Protein AF-A0A9X6NIY8-F1 (afdb_monomer)

pLDDT: mean 72.54, std 19.99, range [27.02, 97.25]

InterPro domains:
  IPR011010 DNA breaking-rejoining enzyme, catalytic core [SSF56349] (29-148)
  IPR013762 Integrase-like, catalytic domain superfamily [G3DSA:1.10.443.10] (10-138)
  IPR052925 Phage Integrase-like Recombinase [PTHR34605] (29-142)

Mean predicted aligned error: 14.65 Å

Sequence (186 aa):
MSRRYYHSKLSFVTYSKIKTSRFKGGTFDIPLPRLDEQSFCPTLSVLSLLKASQLMPPKSPLLSTIHNGSRQPYTAQMFSTTLKHLLKTAGYEPQHFSIHSFRRGAATFAAASGISEDVIRAQGTWRSSCYKRYIDRDVEQRQQFANQVKEAVFPHPLLTRFWEFWGFVAVPRPGFTFGINDANKE

Organism: Hypsibius exemplaris (NCBI:txid2072580)

Foldseek 3Di:
DDDDDDDAAWDWDWDQDDPQAPDPRDIDIDTQHADPPQVPRPVNVLVVLVVVCVPDDPPDASAWDQDPNDIDHCDLVNVLVVQLVVCVVVVHDSVVDHPVVVLLVVLQVCVVVVNDP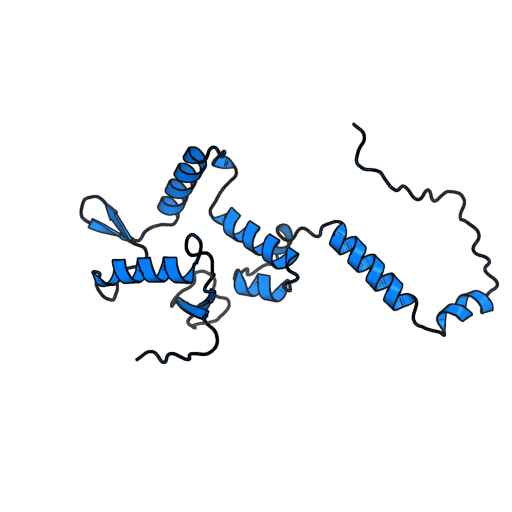VVNCNNSSPPDPPSVVSNDCDPVNVVVVVVVVVVVVPPDPVVVCVCVVPPDDPDPPPPDDPDPPPPDDD

Secondary structure (DSSP, 8-state):
------SSSEEEEEES--TT-SSTT--EEEEEEPPS-GGG-HHHHHHHHHHHHTTS-TTS-SSEEEETTEEEE--HHHHHHHHHHHHHHTT--GGG--HHHHHHHHHHHHHHTT--HHHHHHHTT-SSGGGGGGS---HHHHHHHHHHHHHHHTT-TTTTTTTTTTT---PPPTT-----------

Nearest PDB structures (foldseek):
  4a51-assembly6_F  TM=3.161E-01  e=5.553E+00  Homo sapiens

Solvent-accessible surface area (backbone atoms only — not comparable to full-atom values): 11907 Å² total; per-residue (Å²): 139,84,88,83,84,89,74,79,78,60,46,73,51,75,38,80,75,60,100,59,60,86,62,81,95,50,70,47,74,45,78,29,58,63,52,90,58,67,93,78,13,58,38,55,55,51,50,53,48,50,61,68,39,68,85,48,64,98,84,57,63,81,56,55,43,78,54,96,91,40,81,42,71,60,44,72,68,56,50,49,53,53,50,36,50,53,33,44,76,73,75,42,72,40,89,84,58,55,77,64,47,58,58,38,51,53,44,28,52,40,44,76,70,68,47,53,68,68,57,49,36,57,76,68,50,52,90,64,75,73,64,56,82,40,44,76,83,46,72,66,58,54,49,52,49,52,49,51,51,49,60,66,64,70,71,46,86,68,59,74,48,57,51,66,76,68,71,63,72,90,69,80,67,89,85,73,79,84,72,79,72,73,90,80,79,135

Radius of gyration: 25.91 Å; Cα contacts (8 Å, |Δi|>4): 113; chains: 1; bounding box: 59×54×71 Å

Structure (mmCIF, N/CA/C/O backbone):
data_AF-A0A9X6NIY8-F1
#
_entry.id   AF-A0A9X6NIY8-F1
#
loop_
_atom_site.group_PDB
_atom_site.id
_atom_site.type_symbol
_atom_site.label_atom_id
_atom_site.label_alt_id
_atom_site.label_comp_id
_atom_site.label_asym_id
_atom_site.label_entity_id
_atom_site.label_seq_id
_atom_site.pdbx_PDB_ins_code
_atom_site.Cartn_x
_atom_site.Cartn_y
_atom_site.Cartn_z
_atom_site.occupancy
_atom_site.B_iso_or_equiv
_atom_site.auth_seq_id
_atom_site.auth_comp_id
_atom_site.auth_asym_id
_atom_site.auth_atom_id
_atom_site.pdbx_PDB_model_num
ATOM 1 N N . MET A 1 1 ? 1.945 -24.169 -15.630 1.00 27.02 1 MET A N 1
ATOM 2 C CA . MET A 1 1 ? 0.498 -24.157 -15.943 1.00 27.02 1 MET A CA 1
ATOM 3 C C . MET A 1 1 ? -0.244 -23.530 -14.768 1.00 27.02 1 MET A C 1
ATOM 5 O O . MET A 1 1 ? -0.253 -24.123 -13.701 1.00 27.02 1 MET A O 1
ATOM 9 N N . SER A 1 2 ? -0.771 -22.311 -14.919 1.00 29.58 2 SER A N 1
ATOM 10 C CA . SER A 1 2 ? -1.489 -21.588 -13.854 1.00 29.58 2 SER A CA 1
ATOM 11 C C . SER A 1 2 ? -2.998 -21.728 -14.077 1.00 29.58 2 SER A C 1
ATOM 13 O O . SER A 1 2 ? -3.499 -21.337 -15.133 1.00 29.58 2 SER A O 1
ATOM 15 N N . ARG A 1 3 ? -3.706 -22.348 -13.123 1.00 31.98 3 ARG A N 1
ATOM 16 C CA . ARG A 1 3 ? -5.171 -22.479 -13.141 1.00 31.98 3 ARG A CA 1
ATOM 17 C C . ARG A 1 3 ? -5.796 -21.136 -12.764 1.00 31.98 3 ARG A C 1
ATOM 19 O O . ARG A 1 3 ? -5.528 -20.610 -11.690 1.00 31.98 3 ARG A O 1
ATOM 26 N N . ARG A 1 4 ? -6.640 -20.602 -13.649 1.00 36.28 4 ARG A N 1
ATOM 27 C CA . ARG A 1 4 ? -7.441 -19.394 -13.419 1.00 36.28 4 ARG A CA 1
ATOM 28 C C . ARG A 1 4 ? -8.818 -19.818 -12.919 1.00 36.28 4 ARG A C 1
ATOM 30 O O . ARG A 1 4 ? -9.577 -20.404 -13.682 1.00 36.28 4 ARG A O 1
ATOM 37 N N . TYR A 1 5 ? -9.136 -19.518 -11.666 1.00 33.59 5 TYR A N 1
ATOM 38 C CA . TYR A 1 5 ? -10.505 -19.607 -11.165 1.00 33.59 5 TYR A CA 1
ATOM 39 C C . TYR A 1 5 ? -11.166 -18.238 -11.338 1.00 33.59 5 TYR A C 1
ATOM 41 O O . TYR A 1 5 ? -10.742 -17.252 -10.741 1.00 33.59 5 TYR A O 1
ATOM 49 N N . TYR A 1 6 ? -12.167 -18.176 -12.217 1.00 38.84 6 TYR A N 1
ATOM 50 C CA . TYR A 1 6 ? -13.010 -17.004 -12.433 1.00 38.84 6 TYR A CA 1
ATOM 51 C C . TYR A 1 6 ? -14.238 -17.100 -11.524 1.00 38.84 6 TYR A C 1
ATOM 53 O O . TYR A 1 6 ? -15.203 -17.771 -11.865 1.00 38.84 6 TYR A O 1
ATOM 61 N N . HIS A 1 7 ? -14.216 -16.404 -10.392 1.00 35.00 7 HIS A N 1
ATOM 62 C CA . HIS A 1 7 ? -15.425 -15.950 -9.704 1.00 35.00 7 HIS A CA 1
ATOM 63 C C . HIS A 1 7 ? -15.119 -14.561 -9.108 1.00 35.00 7 HIS A C 1
ATOM 65 O O . HIS A 1 7 ? -14.140 -14.398 -8.389 1.00 35.00 7 HIS A O 1
ATOM 71 N N . SER A 1 8 ? -15.901 -13.546 -9.509 1.00 47.44 8 SER A N 1
ATOM 72 C CA . SER A 1 8 ? -15.854 -12.122 -9.096 1.00 47.44 8 SER A CA 1
ATOM 73 C C . SER A 1 8 ? -14.496 -11.387 -9.207 1.00 47.44 8 SER A C 1
ATOM 75 O O . SER A 1 8 ? -13.732 -11.384 -8.255 1.00 47.44 8 SER A O 1
ATOM 77 N N . LYS A 1 9 ? -14.231 -10.744 -10.367 1.00 64.88 9 LYS A N 1
ATOM 78 C CA . LYS A 1 9 ? -13.191 -9.735 -10.761 1.00 64.88 9 LYS A CA 1
ATOM 79 C C . LYS A 1 9 ? -12.022 -9.385 -9.793 1.00 64.88 9 LYS A C 1
ATOM 81 O O . LYS A 1 9 ? -11.595 -8.232 -9.736 1.00 64.88 9 LYS A O 1
ATOM 86 N N . LEU A 1 10 ? -11.443 -10.351 -9.095 1.00 63.75 10 LEU A N 1
ATOM 87 C CA . LEU A 1 10 ? -10.235 -10.205 -8.286 1.00 63.75 10 LEU A CA 1
ATOM 88 C C . LEU A 1 10 ? -9.069 -10.822 -9.055 1.00 63.75 10 LEU A C 1
ATOM 90 O O . LEU A 1 10 ? -9.146 -11.959 -9.520 1.00 63.75 10 LEU A O 1
ATOM 94 N N . SER A 1 11 ? -7.999 -10.051 -9.234 1.00 77.25 11 SER A N 1
ATOM 95 C CA . SER A 1 11 ? -6.740 -10.566 -9.784 1.00 77.25 11 SER A CA 1
ATOM 96 C C . SER A 1 11 ? -5.788 -10.868 -8.640 1.00 77.25 11 SER A C 1
ATOM 98 O O . SER A 1 11 ? -5.790 -10.150 -7.652 1.00 77.25 11 SER A O 1
ATOM 100 N N . PHE A 1 12 ? -4.954 -11.894 -8.757 1.00 78.06 12 PHE A N 1
ATOM 101 C CA . PHE A 1 12 ? -3.997 -12.238 -7.706 1.00 78.06 12 PHE A CA 1
ATOM 102 C C . PHE A 1 12 ? -2.577 -11.964 -8.181 1.00 78.06 12 PHE A C 1
ATOM 104 O O . PHE A 1 12 ? -2.210 -12.327 -9.301 1.00 78.06 12 PHE A O 1
ATOM 111 N N . VAL A 1 13 ? -1.778 -11.325 -7.327 1.00 77.44 13 VAL A N 1
ATOM 112 C CA . VAL A 1 13 ? -0.329 -11.219 -7.517 1.00 77.44 13 VAL A CA 1
ATOM 113 C C . VAL A 1 13 ? 0.354 -12.105 -6.495 1.00 77.44 13 VAL A C 1
ATOM 115 O O . VAL A 1 13 ? 0.227 -11.891 -5.290 1.00 77.44 13 VAL A O 1
ATOM 118 N N . THR A 1 14 ? 1.092 -13.086 -6.999 1.00 76.31 14 THR A N 1
ATOM 119 C CA . THR A 1 14 ? 1.788 -14.080 -6.190 1.00 76.31 14 THR A CA 1
ATOM 120 C C . THR A 1 14 ? 3.243 -13.680 -5.974 1.00 76.31 14 THR A C 1
ATOM 122 O O . THR A 1 14 ? 3.997 -13.494 -6.931 1.00 76.31 14 THR A O 1
ATOM 125 N N . TYR A 1 15 ? 3.669 -13.610 -4.715 1.00 71.38 15 TYR A N 1
ATOM 126 C CA . TYR A 1 15 ? 5.060 -13.365 -4.338 1.00 71.38 15 TYR A CA 1
ATOM 127 C C . TYR A 1 15 ? 5.719 -14.650 -3.839 1.00 71.38 15 TYR A C 1
ATOM 129 O O . TYR A 1 15 ? 5.238 -15.276 -2.896 1.00 71.38 15 TYR A O 1
ATOM 137 N N . SER A 1 16 ? 6.860 -15.021 -4.429 1.00 64.25 16 SER A N 1
ATOM 138 C CA . SER A 1 16 ? 7.620 -16.219 -4.032 1.00 64.25 16 SER A CA 1
ATOM 139 C C . SER A 1 16 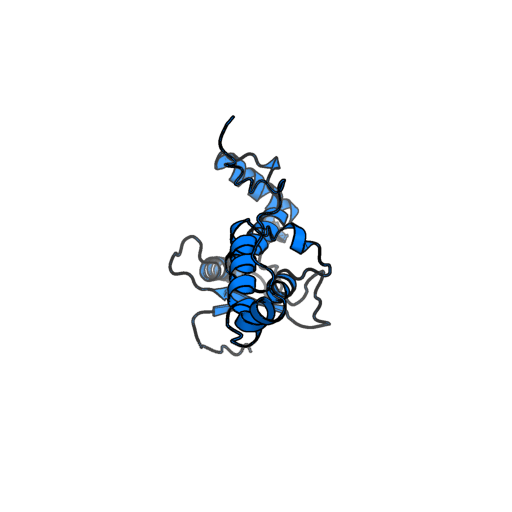? 8.446 -16.031 -2.757 1.00 64.25 16 SER A C 1
ATOM 141 O O . SER A 1 16 ? 8.797 -17.008 -2.104 1.00 64.25 16 SER A O 1
ATOM 143 N N . LYS A 1 17 ? 8.808 -14.789 -2.412 1.00 65.06 17 LYS A N 1
ATOM 144 C CA . LYS A 1 17 ? 9.582 -14.462 -1.206 1.00 65.06 17 LYS A CA 1
ATOM 145 C C . LYS A 1 17 ? 9.128 -13.125 -0.634 1.00 65.06 17 LYS A C 1
ATOM 147 O O . LYS A 1 17 ? 9.126 -12.118 -1.335 1.00 65.06 17 LYS A O 1
ATOM 152 N N . ILE A 1 18 ? 8.817 -13.107 0.659 1.00 62.78 18 ILE A N 1
ATOM 153 C CA . ILE A 1 18 ? 8.541 -11.887 1.424 1.00 62.78 18 ILE A CA 1
ATOM 154 C C . ILE A 1 18 ? 9.509 -11.844 2.604 1.00 62.78 18 ILE A C 1
ATOM 156 O O . ILE A 1 18 ? 9.612 -12.812 3.355 1.00 62.78 18 ILE A O 1
ATOM 160 N N . LYS A 1 19 ? 10.194 -10.704 2.787 1.00 59.22 19 LYS A N 1
ATOM 161 C CA . LYS A 1 19 ? 11.230 -10.494 3.820 1.00 59.22 19 LYS A CA 1
ATOM 162 C C . LYS A 1 19 ? 10.769 -10.889 5.232 1.00 59.22 19 LYS A C 1
ATOM 164 O O . LYS A 1 19 ? 11.574 -11.326 6.045 1.00 59.22 19 LYS A O 1
ATOM 169 N N . THR A 1 20 ? 9.480 -10.735 5.526 1.00 54.00 20 THR A N 1
ATOM 170 C CA . THR A 1 20 ? 8.880 -11.030 6.831 1.00 54.00 20 THR A CA 1
ATOM 171 C C . THR A 1 20 ? 7.593 -11.845 6.707 1.00 54.00 20 THR A C 1
ATOM 173 O O . THR A 1 20 ? 6.618 -11.538 7.396 1.00 54.00 20 THR A O 1
ATOM 176 N N . SER A 1 21 ? 7.549 -12.880 5.856 1.00 54.53 21 SER A N 1
ATOM 177 C CA . SER A 1 21 ? 6.377 -13.766 5.859 1.00 54.53 21 SER A CA 1
ATOM 178 C C . SER A 1 21 ? 6.224 -14.427 7.238 1.00 54.53 21 SER A C 1
ATOM 180 O O . SER A 1 21 ? 7.194 -14.858 7.870 1.00 54.53 21 SER A O 1
ATOM 182 N N . ARG A 1 22 ? 4.988 -14.441 7.750 1.00 56.47 22 ARG A N 1
ATOM 183 C CA . ARG A 1 22 ? 4.581 -15.327 8.855 1.00 56.47 22 ARG A CA 1
ATOM 184 C C . ARG A 1 22 ? 4.275 -16.737 8.336 1.00 56.47 22 ARG A C 1
ATOM 186 O O . ARG A 1 22 ? 4.355 -17.701 9.085 1.00 56.47 22 ARG A O 1
ATOM 193 N N . PHE A 1 23 ? 3.965 -16.841 7.046 1.00 55.69 23 PHE A N 1
ATOM 194 C CA . PHE A 1 23 ? 3.727 -18.087 6.334 1.00 55.69 23 PHE A CA 1
ATOM 195 C C . PHE A 1 23 ? 5.079 -18.729 6.003 1.00 55.69 23 PHE A C 1
ATOM 197 O O . PHE A 1 23 ? 5.842 -18.205 5.185 1.00 55.69 23 PHE A O 1
ATOM 204 N N . LYS A 1 24 ? 5.419 -19.816 6.705 1.00 50.12 24 LYS A N 1
ATOM 205 C CA . LYS A 1 24 ? 6.645 -20.587 6.467 1.00 50.12 24 LYS A CA 1
ATOM 206 C C . LYS A 1 24 ? 6.596 -21.181 5.052 1.00 50.12 24 LYS A C 1
ATOM 208 O O . LYS A 1 24 ? 5.709 -21.969 4.760 1.00 50.12 24 LYS A O 1
ATOM 213 N N . GLY A 1 25 ? 7.545 -20.799 4.195 1.00 53.84 25 GLY A N 1
ATOM 214 C CA . GLY A 1 25 ? 7.847 -21.502 2.938 1.00 53.84 25 GLY A CA 1
ATOM 215 C C . GLY A 1 25 ? 6.797 -21.448 1.819 1.00 53.84 25 GLY A C 1
ATOM 216 O O . GLY A 1 25 ? 6.934 -22.200 0.862 1.00 53.84 25 GLY A O 1
ATOM 217 N N . GLY A 1 26 ? 5.781 -20.585 1.911 1.00 62.50 26 GLY A N 1
ATOM 218 C CA . GLY A 1 26 ? 4.705 -20.486 0.918 1.00 62.50 26 GLY A CA 1
ATOM 219 C C . GLY A 1 26 ? 4.782 -19.245 0.028 1.00 62.50 26 GLY A C 1
ATOM 220 O O . GLY A 1 26 ? 5.373 -18.227 0.395 1.00 62.50 26 GLY A O 1
ATOM 221 N N . THR A 1 27 ? 4.138 -19.326 -1.135 1.00 65.75 27 THR A N 1
ATOM 222 C CA . THR A 1 27 ? 3.783 -18.161 -1.947 1.00 65.75 27 THR A CA 1
ATOM 223 C C . THR A 1 27 ? 2.715 -17.328 -1.240 1.00 65.75 27 THR A C 1
ATOM 225 O O . THR A 1 27 ? 1.829 -17.878 -0.589 1.00 65.75 27 THR A O 1
ATOM 228 N N . PHE A 1 28 ? 2.795 -16.004 -1.350 1.00 72.00 28 PHE A N 1
ATOM 229 C CA . PHE A 1 28 ? 1.793 -15.100 -0.786 1.00 72.00 28 PHE A CA 1
ATOM 230 C C . PHE A 1 28 ? 1.008 -14.436 -1.906 1.00 72.00 28 PHE A C 1
ATOM 232 O O . PHE A 1 28 ? 1.596 -13.733 -2.732 1.00 72.00 28 PHE A O 1
ATOM 239 N N . ASP A 1 29 ? -0.301 -14.656 -1.907 1.00 79.25 29 ASP A N 1
ATOM 240 C CA . ASP A 1 29 ? -1.207 -14.101 -2.899 1.00 79.25 29 ASP A CA 1
ATOM 241 C C . ASP A 1 29 ? -1.846 -12.826 -2.361 1.00 79.25 29 ASP A C 1
ATOM 243 O O . ASP A 1 29 ? -2.500 -12.825 -1.318 1.00 79.25 29 ASP A O 1
ATOM 247 N N . ILE A 1 30 ? -1.651 -11.730 -3.088 1.00 80.94 30 ILE A N 1
ATOM 248 C CA . ILE A 1 30 ? -2.311 -10.460 -2.805 1.00 80.94 30 ILE A CA 1
ATOM 249 C C . ILE A 1 30 ? -3.485 -10.319 -3.771 1.00 80.94 30 ILE A C 1
ATOM 251 O O . ILE A 1 30 ? -3.245 -10.179 -4.977 1.00 80.94 30 ILE A O 1
ATOM 255 N N . PRO A 1 31 ? -4.738 -10.347 -3.281 1.00 84.56 31 PRO A N 1
ATOM 256 C CA . PRO A 1 31 ? -5.884 -10.022 -4.109 1.00 84.56 31 PRO A CA 1
ATOM 257 C C . PRO A 1 31 ? -5.854 -8.531 -4.457 1.00 84.56 31 PRO A C 1
ATOM 259 O O . PRO A 1 31 ? -5.726 -7.665 -3.592 1.00 84.56 31 PRO A O 1
ATOM 262 N N . LEU A 1 32 ? -5.983 -8.239 -5.743 1.00 85.69 32 LEU A N 1
ATOM 263 C CA . LEU A 1 32 ? -6.134 -6.909 -6.300 1.00 85.69 32 LEU A CA 1
ATOM 264 C C . LEU A 1 32 ? -7.579 -6.751 -6.771 1.00 85.69 32 LEU A C 1
ATOM 266 O O . LEU A 1 32 ? -8.007 -7.476 -7.680 1.00 85.69 32 LEU A O 1
ATOM 270 N N . PRO A 1 33 ? -8.341 -5.814 -6.185 1.00 86.19 33 PRO A N 1
ATOM 271 C CA . PRO A 1 33 ? -9.665 -5.501 -6.682 1.00 86.19 3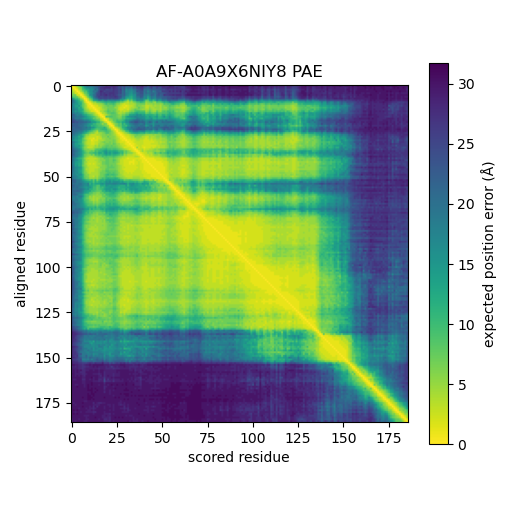3 PRO A CA 1
ATOM 272 C C . PRO A 1 33 ? -9.555 -4.823 -8.045 1.00 86.19 33 PRO A C 1
ATOM 274 O O . PRO A 1 33 ? -8.629 -4.049 -8.327 1.00 86.19 33 PRO A O 1
ATOM 277 N N . ARG A 1 34 ? -10.516 -5.112 -8.918 1.00 85.69 34 ARG A N 1
ATOM 278 C CA . ARG A 1 34 ? -10.774 -4.254 -10.067 1.00 85.69 34 ARG A CA 1
ATOM 279 C C . ARG A 1 34 ? -11.728 -3.152 -9.624 1.00 85.69 34 ARG A C 1
ATOM 281 O O . ARG A 1 34 ? -12.784 -3.451 -9.086 1.00 85.69 34 ARG A O 1
ATOM 288 N N . LEU A 1 35 ? -11.316 -1.909 -9.836 1.00 85.12 35 LEU A N 1
ATOM 289 C CA . LEU A 1 35 ? -12.097 -0.716 -9.529 1.00 85.12 35 LEU A CA 1
ATOM 290 C C . LEU A 1 35 ? -12.730 -0.203 -10.824 1.00 85.12 35 LEU A C 1
ATOM 292 O O . LEU A 1 35 ? -12.167 -0.421 -11.903 1.00 85.12 35 LEU A O 1
ATOM 296 N N . ASP A 1 36 ? -13.877 0.461 -10.708 1.00 80.25 36 ASP A N 1
ATOM 297 C CA . ASP A 1 36 ? -14.560 1.081 -11.850 1.00 80.25 36 ASP A CA 1
ATOM 298 C C . ASP A 1 36 ? -13.795 2.316 -12.346 1.00 80.25 36 ASP A C 1
ATOM 300 O O . ASP A 1 36 ? -13.688 2.550 -13.552 1.00 80.25 36 ASP A O 1
ATOM 304 N N . GLU A 1 37 ? -13.165 3.051 -11.424 1.00 81.31 37 GLU A N 1
ATOM 305 C CA . GLU A 1 37 ? -12.268 4.152 -11.755 1.00 81.31 37 GLU A CA 1
ATOM 306 C C . GLU A 1 37 ? -10.924 3.627 -12.280 1.00 81.31 37 GLU A C 1
ATOM 308 O O . GLU A 1 37 ? -10.110 3.042 -11.559 1.00 81.31 37 GLU A O 1
ATOM 313 N N . GLN A 1 38 ? -10.686 3.838 -13.575 1.00 77.19 38 GLN A N 1
ATOM 314 C CA . GLN A 1 38 ? -9.554 3.234 -14.277 1.00 77.19 38 GLN A CA 1
ATOM 315 C C . GLN A 1 38 ? -8.205 3.846 -13.876 1.00 77.19 38 GLN A C 1
ATOM 317 O O . GLN A 1 38 ? -7.211 3.120 -13.826 1.00 77.19 38 GLN A O 1
ATOM 322 N N . SER A 1 39 ? -8.176 5.142 -13.547 1.00 81.12 39 SER A N 1
ATOM 323 C CA . SER A 1 39 ? -6.953 5.901 -13.240 1.00 81.12 39 SER A CA 1
ATOM 324 C C . SER A 1 39 ? -6.219 5.399 -11.995 1.00 81.12 39 SER A C 1
ATOM 326 O O . SER A 1 39 ? -4.991 5.448 -11.945 1.00 81.12 39 SER A O 1
ATOM 328 N N . PHE A 1 40 ? -6.951 4.853 -11.019 1.00 82.12 40 PHE A N 1
ATOM 329 C CA . PHE A 1 40 ? -6.393 4.342 -9.762 1.00 82.12 40 PHE A CA 1
ATOM 330 C C . PHE A 1 40 ? -6.608 2.835 -9.579 1.00 82.12 40 PHE A C 1
ATOM 332 O O . PHE A 1 40 ? -6.392 2.301 -8.491 1.00 82.12 40 PHE A O 1
ATOM 339 N N . CYS A 1 41 ? -7.025 2.118 -10.629 1.00 87.44 41 CYS A N 1
ATOM 340 C CA . CYS A 1 41 ? -7.317 0.695 -10.517 1.00 87.44 41 CYS A CA 1
ATOM 341 C C . CYS A 1 41 ? -6.025 -0.137 -10.392 1.00 87.44 41 CYS A C 1
ATOM 343 O O . CYS A 1 41 ? -5.310 -0.306 -11.386 1.00 87.44 41 CYS A O 1
ATOM 345 N N . PRO A 1 42 ? -5.762 -0.784 -9.238 1.00 87.69 42 PRO A N 1
ATOM 346 C CA . PRO A 1 42 ? -4.514 -1.516 -9.020 1.00 87.69 42 PRO A CA 1
ATOM 347 C C . PRO A 1 42 ? -4.374 -2.709 -9.972 1.00 87.69 42 PRO A C 1
ATOM 349 O O . PRO A 1 42 ? -3.282 -2.997 -10.460 1.00 87.69 42 PRO A O 1
ATOM 352 N N . THR A 1 43 ? -5.489 -3.372 -10.297 1.00 88.75 43 THR A N 1
ATOM 353 C CA . THR A 1 43 ? -5.512 -4.462 -11.280 1.00 88.75 43 THR A CA 1
ATOM 354 C C . THR A 1 43 ? -5.070 -3.981 -12.662 1.00 88.75 43 THR A C 1
ATOM 356 O O . THR A 1 43 ? -4.246 -4.631 -13.303 1.00 88.75 43 THR A O 1
ATOM 359 N N . LEU A 1 44 ? -5.583 -2.839 -13.131 1.00 88.75 44 LEU A N 1
ATOM 360 C CA . LEU A 1 44 ? -5.203 -2.299 -14.437 1.00 88.75 44 LEU A CA 1
ATOM 361 C C . LEU A 1 44 ? -3.755 -1.806 -14.443 1.00 88.75 44 LEU A C 1
ATOM 363 O O . LEU A 1 44 ? -3.033 -2.112 -15.389 1.00 88.75 44 LEU A O 1
ATOM 367 N N . SER A 1 45 ? -3.298 -1.136 -13.381 1.00 87.69 45 SER A N 1
ATOM 368 C CA . SER A 1 45 ? -1.905 -0.687 -13.264 1.00 87.69 45 SER A CA 1
ATOM 369 C C . SER A 1 45 ? -0.917 -1.854 -13.343 1.00 87.69 45 SER A C 1
ATOM 371 O O . SER A 1 45 ? 0.057 -1.793 -14.096 1.00 87.69 45 SER A O 1
ATOM 373 N N . VAL A 1 46 ? -1.185 -2.954 -12.627 1.00 85.38 46 VAL A N 1
ATOM 374 C CA . VAL A 1 46 ? -0.337 -4.156 -12.676 1.00 85.38 46 VAL A CA 1
ATOM 375 C C . VAL A 1 46 ? -0.407 -4.837 -14.041 1.00 85.38 46 VAL A C 1
ATOM 377 O O . VAL A 1 46 ? 0.623 -5.272 -14.551 1.00 85.38 46 VAL A O 1
ATOM 380 N N . LEU A 1 47 ? -1.579 -4.902 -14.679 1.00 85.06 47 LEU A N 1
ATOM 381 C CA . LEU A 1 47 ? -1.698 -5.451 -16.033 1.00 85.06 47 LEU A CA 1
ATOM 382 C C . LEU A 1 47 ? -0.915 -4.629 -17.063 1.00 85.06 47 LEU A C 1
ATOM 384 O O . LEU A 1 47 ? -0.257 -5.214 -17.922 1.00 85.06 47 LEU A O 1
ATOM 388 N N . SER A 1 48 ? -0.950 -3.300 -16.977 1.00 86.12 48 SER A N 1
ATOM 389 C CA . SER A 1 48 ? -0.157 -2.419 -17.842 1.00 86.12 48 SER A CA 1
ATOM 390 C C . SER A 1 48 ? 1.341 -2.641 -17.640 1.00 86.12 48 SER A C 1
ATOM 392 O O . SER A 1 48 ? 2.077 -2.788 -18.617 1.00 86.12 48 SER A O 1
ATOM 394 N N . LEU A 1 49 ? 1.781 -2.776 -16.386 1.00 83.56 49 LEU A N 1
ATOM 395 C CA . LEU A 1 49 ? 3.163 -3.130 -16.065 1.00 83.56 49 LEU A CA 1
ATOM 396 C C . LEU A 1 49 ? 3.544 -4.510 -16.624 1.00 83.56 49 LEU A C 1
ATOM 398 O O . LEU A 1 49 ? 4.620 -4.665 -17.197 1.00 83.56 49 LEU A O 1
ATOM 402 N N . LEU A 1 50 ? 2.657 -5.502 -16.515 1.00 80.94 50 LEU A N 1
ATOM 403 C CA . LEU A 1 50 ? 2.887 -6.844 -17.048 1.00 80.94 50 LEU A CA 1
ATOM 404 C C . LEU A 1 50 ? 2.976 -6.847 -18.577 1.00 80.94 50 LEU A C 1
ATOM 406 O O . LEU A 1 50 ? 3.831 -7.531 -19.133 1.00 80.94 50 LEU A O 1
ATOM 410 N N . LYS A 1 51 ? 2.144 -6.067 -19.271 1.00 83.31 51 LYS A N 1
ATOM 411 C CA . LYS A 1 51 ? 2.234 -5.906 -20.731 1.00 83.31 51 LYS A CA 1
ATOM 412 C C . LYS A 1 51 ? 3.564 -5.275 -21.137 1.00 83.31 51 LYS A C 1
ATOM 414 O O . LYS A 1 51 ? 4.234 -5.802 -22.017 1.00 83.31 51 LYS A O 1
ATOM 419 N N . ALA A 1 52 ? 3.996 -4.227 -20.435 1.00 77.56 52 ALA A N 1
ATOM 420 C CA . ALA A 1 52 ? 5.324 -3.648 -20.634 1.00 77.56 52 ALA A CA 1
ATOM 421 C C . ALA A 1 52 ? 6.454 -4.652 -20.313 1.00 77.56 52 ALA A C 1
ATOM 423 O O . ALA A 1 52 ? 7.511 -4.621 -20.939 1.00 77.56 52 ALA A O 1
ATOM 424 N N . SER A 1 53 ? 6.219 -5.580 -19.375 1.00 74.69 53 SER A N 1
ATOM 425 C CA . SER A 1 53 ? 7.174 -6.625 -18.992 1.00 74.69 53 SER A CA 1
ATOM 426 C C . SER A 1 53 ? 7.272 -7.807 -19.954 1.00 74.69 53 SER A C 1
ATOM 428 O O . SER A 1 53 ? 8.235 -8.557 -19.861 1.00 74.69 53 SER A O 1
ATOM 430 N N . GLN A 1 54 ? 6.316 -8.008 -20.868 1.00 67.88 54 GLN A N 1
ATOM 431 C CA . GLN A 1 54 ? 6.342 -9.146 -21.806 1.00 67.88 54 GLN A CA 1
ATOM 432 C C . GLN A 1 54 ? 7.537 -9.094 -22.767 1.00 67.88 54 GLN A C 1
ATOM 434 O O . GLN A 1 54 ? 7.909 -10.108 -23.345 1.00 67.88 54 GLN A O 1
ATOM 439 N N . LEU A 1 55 ? 8.175 -7.929 -22.880 1.00 65.25 55 LEU A N 1
ATOM 440 C CA . LEU A 1 55 ? 9.440 -7.735 -23.584 1.00 65.25 55 LEU A CA 1
ATOM 441 C C . LEU A 1 55 ? 10.666 -8.161 -22.752 1.00 65.25 55 LEU A C 1
ATOM 443 O O . LEU A 1 55 ? 11.799 -7.936 -23.173 1.00 65.25 55 LEU A O 1
ATOM 447 N N . MET A 1 56 ? 10.471 -8.717 -21.551 1.00 67.69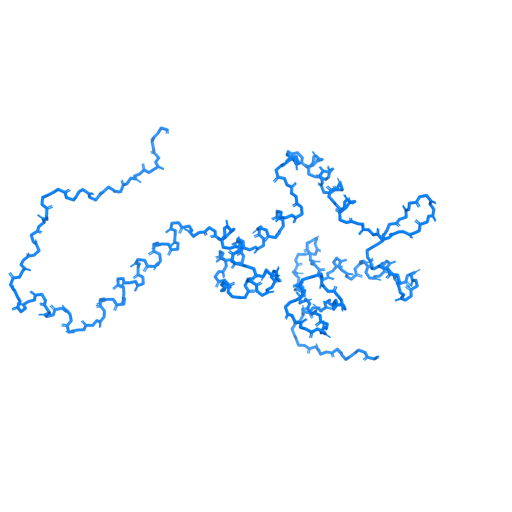 56 MET A N 1
ATOM 448 C CA . MET A 1 56 ? 11.546 -9.049 -20.620 1.00 67.69 56 MET A CA 1
ATOM 449 C C . MET A 1 56 ? 11.785 -10.562 -20.487 1.00 67.69 56 MET A C 1
ATOM 451 O O . MET A 1 56 ? 10.854 -11.359 -20.614 1.00 67.69 56 MET A O 1
ATOM 455 N N . PRO A 1 57 ? 13.027 -10.981 -20.167 1.00 71.69 57 PRO A N 1
ATOM 456 C CA . PRO A 1 57 ? 13.335 -12.378 -19.886 1.00 71.69 57 PRO A CA 1
ATOM 457 C C . PRO A 1 57 ? 12.505 -12.946 -18.715 1.00 71.69 57 PRO A C 1
ATOM 459 O O . PRO A 1 57 ? 12.282 -12.239 -17.734 1.00 71.69 57 PRO A O 1
ATOM 462 N N . PRO A 1 58 ? 12.152 -14.247 -18.707 1.00 69.06 58 PRO A N 1
ATOM 463 C CA . PRO A 1 58 ? 11.246 -14.846 -17.711 1.00 69.06 58 PRO A CA 1
ATOM 464 C C . PRO A 1 58 ? 11.647 -14.704 -16.230 1.00 69.06 58 PRO A C 1
ATOM 466 O O . PRO A 1 58 ? 10.819 -14.908 -15.347 1.00 69.06 58 PRO A O 1
ATOM 469 N N . LYS A 1 59 ? 12.916 -14.393 -15.936 1.00 74.00 59 LYS A N 1
ATOM 470 C CA . LYS A 1 59 ? 13.453 -14.221 -14.572 1.00 74.00 59 LYS A CA 1
ATOM 471 C C . LYS A 1 59 ? 13.730 -12.760 -14.199 1.00 74.00 59 LYS A C 1
ATOM 473 O O . LYS A 1 59 ? 14.312 -12.504 -13.146 1.00 74.00 59 LYS A O 1
ATOM 478 N N . SER A 1 60 ? 13.364 -11.800 -15.046 1.00 74.50 60 SER A N 1
ATOM 479 C CA . SER A 1 60 ? 13.581 -10.384 -14.750 1.00 74.50 60 SER A CA 1
ATOM 480 C C . SER A 1 60 ? 12.643 -9.890 -13.638 1.00 74.50 60 SER A C 1
ATOM 482 O O . SER A 1 60 ? 11.477 -10.293 -13.614 1.00 74.50 60 SER A O 1
ATOM 484 N N . PRO A 1 61 ? 13.092 -8.978 -12.758 1.00 79.81 61 PRO A N 1
ATOM 485 C CA . PRO A 1 61 ? 12.206 -8.304 -11.815 1.00 79.81 61 PRO A CA 1
ATOM 486 C C . PRO A 1 61 ? 11.073 -7.577 -12.545 1.00 79.81 61 PRO A C 1
ATOM 488 O O . PRO A 1 61 ? 11.330 -6.814 -13.475 1.00 79.81 61 PRO A O 1
ATOM 491 N N . LEU A 1 62 ? 9.833 -7.773 -12.083 1.00 80.31 62 LEU A N 1
ATOM 492 C CA . LEU A 1 62 ? 8.646 -7.140 -12.670 1.00 80.31 62 LEU A CA 1
ATOM 493 C C . LEU A 1 62 ? 8.758 -5.607 -12.677 1.00 80.31 62 LEU A C 1
ATOM 495 O O . LEU A 1 62 ? 8.446 -4.961 -13.673 1.00 80.31 62 LEU A O 1
ATOM 499 N N . LEU A 1 63 ? 9.244 -5.037 -11.573 1.00 85.12 63 LEU A N 1
ATOM 500 C CA . LEU A 1 63 ? 9.583 -3.623 -11.469 1.00 85.12 63 LEU A CA 1
ATOM 501 C C . LEU A 1 63 ? 11.065 -3.441 -11.791 1.00 85.12 63 LEU A C 1
ATOM 503 O O . LEU A 1 63 ? 11.941 -3.802 -11.000 1.00 85.12 63 LEU A O 1
ATOM 507 N N . SER A 1 64 ? 11.343 -2.873 -12.957 1.00 85.31 64 SER A N 1
ATOM 508 C CA . SER A 1 64 ? 12.695 -2.563 -13.405 1.00 85.31 64 SER A CA 1
ATOM 509 C C . SER A 1 64 ? 12.739 -1.209 -14.098 1.00 85.31 64 SER A C 1
ATOM 511 O O . SER A 1 64 ? 11.734 -0.715 -14.603 1.00 85.31 64 SER A O 1
ATOM 513 N N . THR A 1 65 ? 13.922 -0.612 -14.100 1.00 85.94 65 THR A N 1
ATOM 514 C CA . THR A 1 65 ? 14.216 0.643 -14.790 1.00 85.94 65 THR A CA 1
ATOM 515 C C . THR A 1 65 ? 15.434 0.468 -15.687 1.00 85.94 65 THR A C 1
ATOM 517 O O . THR A 1 65 ? 16.201 -0.484 -15.518 1.00 85.94 65 THR A O 1
ATOM 520 N N . ILE A 1 66 ? 15.614 1.377 -16.638 1.00 83.88 66 ILE A N 1
ATOM 521 C CA . ILE A 1 66 ? 16.814 1.448 -17.468 1.00 83.88 66 ILE A CA 1
ATOM 522 C C . ILE A 1 66 ? 17.699 2.548 -16.888 1.00 83.88 66 ILE A C 1
ATOM 524 O O . ILE A 1 66 ? 17.274 3.693 -16.759 1.00 83.88 66 ILE A O 1
ATOM 528 N N . HIS A 1 67 ? 18.928 2.195 -16.530 1.00 81.06 67 HIS A N 1
ATOM 529 C CA . HIS A 1 67 ? 19.935 3.122 -16.035 1.00 81.06 67 HIS A CA 1
ATOM 530 C C . HIS A 1 67 ? 21.257 2.834 -16.748 1.00 81.06 67 HIS A C 1
ATOM 532 O O . HIS A 1 67 ? 21.703 1.687 -16.778 1.00 81.06 67 HIS A O 1
ATOM 538 N N . ASN A 1 68 ? 21.872 3.857 -17.347 1.00 83.12 68 ASN A N 1
ATOM 539 C CA . ASN A 1 68 ? 23.098 3.733 -18.150 1.00 83.12 68 ASN A CA 1
ATOM 540 C C . ASN A 1 68 ? 23.020 2.621 -19.216 1.00 83.12 68 ASN A C 1
ATOM 542 O O . ASN A 1 68 ? 23.936 1.818 -19.361 1.00 83.12 68 ASN A O 1
ATOM 546 N N . GLY A 1 69 ? 21.881 2.513 -19.910 1.00 82.69 69 GLY A N 1
ATOM 547 C CA . GLY A 1 69 ? 21.650 1.488 -20.937 1.00 82.69 69 GLY A CA 1
ATOM 548 C C . GLY A 1 69 ? 21.448 0.061 -20.406 1.00 82.69 69 GLY A C 1
ATOM 549 O O . GLY A 1 69 ? 21.133 -0.835 -21.183 1.00 82.69 69 GLY A O 1
ATOM 550 N N . SER A 1 70 ? 21.565 -0.163 -19.094 1.00 81.94 70 SER A N 1
ATOM 551 C CA . SER A 1 70 ? 21.359 -1.464 -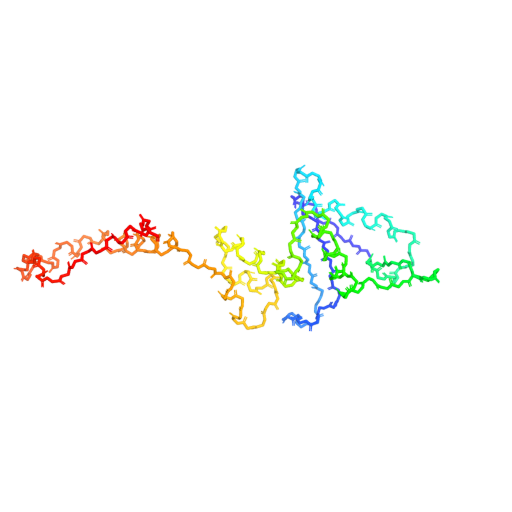18.456 1.00 81.94 70 SER A CA 1
ATOM 552 C C . SER A 1 70 ? 20.044 -1.503 -17.681 1.00 81.94 70 SER A C 1
ATOM 554 O O . SER A 1 70 ? 19.660 -0.542 -17.009 1.00 81.94 70 SER A O 1
ATOM 556 N N . ARG A 1 71 ? 19.338 -2.636 -17.749 1.00 83.06 71 ARG A N 1
ATOM 557 C CA . ARG A 1 71 ? 18.116 -2.856 -16.972 1.00 83.06 71 ARG A CA 1
ATOM 558 C C . ARG A 1 71 ? 18.473 -3.284 -15.553 1.00 83.06 71 ARG A C 1
ATOM 560 O O . ARG A 1 71 ? 19.147 -4.290 -15.355 1.00 83.06 71 ARG A O 1
ATOM 567 N N . GLN A 1 72 ? 17.964 -2.551 -14.572 1.00 86.56 72 GLN A N 1
ATOM 568 C CA . GLN A 1 72 ? 18.219 -2.781 -13.152 1.00 86.56 72 GLN A CA 1
ATOM 569 C C . GLN A 1 72 ? 16.888 -2.923 -12.388 1.00 86.56 72 GLN A C 1
ATOM 571 O O . GLN A 1 72 ? 15.882 -2.328 -12.795 1.00 86.56 72 GLN A O 1
ATOM 576 N N . PRO A 1 73 ? 16.836 -3.701 -11.290 1.00 88.50 73 PRO A N 1
ATOM 577 C CA . PRO A 1 73 ? 15.656 -3.764 -10.431 1.00 88.50 73 PRO A CA 1
ATOM 578 C C . PRO A 1 73 ? 15.300 -2.378 -9.880 1.00 88.50 73 PRO A C 1
ATOM 580 O O . PRO A 1 73 ? 16.176 -1.634 -9.440 1.00 88.50 73 PRO A O 1
ATOM 583 N N . TYR A 1 74 ? 14.012 -2.040 -9.854 1.00 89.69 74 TYR A N 1
ATOM 584 C CA . TYR A 1 74 ? 13.567 -0.776 -9.274 1.00 89.69 74 TYR A CA 1
ATOM 585 C C . TYR A 1 74 ? 13.576 -0.871 -7.744 1.00 89.69 74 TYR A C 1
ATOM 587 O O . TYR A 1 74 ? 12.815 -1.637 -7.147 1.00 89.69 74 TYR A O 1
ATOM 595 N N . THR A 1 75 ? 14.478 -0.133 -7.098 1.00 90.38 75 THR A N 1
ATOM 596 C CA . THR A 1 75 ? 14.719 -0.277 -5.656 1.00 90.38 75 THR A CA 1
ATOM 597 C C . THR A 1 75 ? 13.771 0.578 -4.815 1.00 90.38 75 THR A C 1
ATOM 599 O O . THR A 1 75 ? 13.180 1.552 -5.281 1.00 90.38 75 THR A O 1
ATOM 602 N N . ALA A 1 76 ? 13.666 0.257 -3.521 1.00 88.81 76 ALA A N 1
ATOM 603 C CA . ALA A 1 76 ? 12.901 1.068 -2.574 1.00 88.81 76 ALA A CA 1
ATOM 604 C C . ALA A 1 76 ? 13.448 2.503 -2.448 1.00 88.81 76 ALA A C 1
ATOM 606 O O . ALA A 1 76 ? 12.679 3.439 -2.250 1.00 88.81 76 ALA A O 1
ATOM 607 N N . GLN A 1 77 ? 14.764 2.694 -2.589 1.00 91.31 77 GLN A N 1
ATOM 608 C CA . GLN A 1 77 ? 15.365 4.026 -2.579 1.00 91.31 77 GLN A CA 1
ATOM 609 C C . GLN A 1 77 ? 14.933 4.829 -3.807 1.00 91.31 77 GLN A C 1
ATOM 611 O O . GLN A 1 77 ? 14.522 5.975 -3.656 1.00 91.31 77 GLN A O 1
ATOM 616 N N . MET A 1 78 ? 14.944 4.212 -4.994 1.00 93.06 78 MET A N 1
ATOM 617 C CA . MET A 1 78 ? 14.453 4.850 -6.219 1.00 93.06 78 MET A CA 1
ATOM 618 C C . MET A 1 78 ? 12.981 5.233 -6.089 1.00 93.06 78 MET A C 1
ATOM 620 O O . MET A 1 78 ? 12.629 6.376 -6.364 1.00 93.06 78 MET A O 1
ATOM 624 N N . PHE A 1 79 ? 12.148 4.322 -5.577 1.00 92.94 79 PHE A N 1
ATOM 625 C CA . PHE A 1 79 ? 10.741 4.610 -5.303 1.00 92.94 79 PHE A CA 1
ATOM 626 C C . PHE A 1 79 ? 10.574 5.792 -4.341 1.00 92.94 79 PHE A C 1
ATOM 628 O O . PHE A 1 79 ? 9.768 6.680 -4.595 1.00 92.94 79 PHE A O 1
ATOM 635 N N . SER A 1 80 ? 11.348 5.833 -3.252 1.00 94.06 80 SER A N 1
ATOM 636 C CA . SER A 1 80 ? 11.316 6.933 -2.279 1.00 94.06 80 SER A CA 1
ATOM 637 C C . SER A 1 80 ? 11.680 8.275 -2.923 1.00 94.06 80 SER A C 1
ATOM 639 O O . SER A 1 80 ? 10.993 9.271 -2.702 1.00 94.06 80 SER A O 1
ATOM 641 N N . THR A 1 81 ? 12.716 8.304 -3.765 1.00 94.69 81 THR A N 1
ATOM 642 C CA . THR A 1 81 ? 13.118 9.507 -4.508 1.00 94.69 81 THR A CA 1
ATOM 643 C C . THR A 1 81 ? 12.030 9.956 -5.480 1.00 94.69 81 THR A C 1
ATOM 645 O O . THR A 1 81 ? 11.651 11.127 -5.469 1.00 94.69 81 THR A O 1
ATOM 648 N N . THR A 1 82 ? 11.482 9.035 -6.280 1.00 94.50 82 THR A N 1
ATOM 649 C CA . THR A 1 82 ? 10.390 9.334 -7.216 1.00 94.50 82 THR A CA 1
ATOM 650 C C . THR A 1 82 ? 9.153 9.844 -6.480 1.00 94.50 82 THR A C 1
ATOM 652 O O . THR A 1 82 ? 8.593 10.861 -6.874 1.00 94.50 82 THR A O 1
ATOM 655 N N . LEU A 1 83 ? 8.768 9.210 -5.370 1.00 95.00 83 LEU A N 1
ATOM 656 C CA . LEU A 1 83 ? 7.646 9.648 -4.540 1.00 95.00 83 LEU A CA 1
ATOM 657 C C . LEU A 1 83 ? 7.842 11.079 -4.033 1.00 95.00 83 LEU A C 1
ATOM 659 O O . LEU A 1 83 ? 6.940 11.901 -4.164 1.00 95.00 83 LEU A O 1
ATOM 663 N N . LYS A 1 84 ? 9.016 11.391 -3.474 1.00 96.00 84 LYS A N 1
ATOM 664 C CA . LYS A 1 84 ? 9.307 12.738 -2.963 1.00 96.00 84 LYS A CA 1
ATOM 665 C C . LYS A 1 84 ? 9.261 13.794 -4.061 1.00 96.00 84 LYS A C 1
ATOM 667 O O . LYS A 1 84 ? 8.762 14.889 -3.825 1.00 96.00 84 LYS A O 1
ATOM 672 N N . HIS A 1 85 ? 9.762 13.460 -5.248 1.00 96.81 85 HIS A N 1
ATOM 673 C CA . HIS A 1 85 ? 9.682 14.344 -6.402 1.00 96.81 85 HIS A CA 1
ATOM 674 C C . HIS A 1 85 ? 8.226 14.601 -6.812 1.00 96.81 85 HIS A C 1
ATOM 676 O O . HIS A 1 85 ? 7.831 15.755 -6.926 1.00 96.81 85 HIS A O 1
ATOM 682 N N . LEU A 1 86 ? 7.412 13.547 -6.947 1.00 95.62 86 LEU A N 1
ATOM 683 C CA . LEU A 1 86 ? 5.994 13.668 -7.304 1.00 95.62 86 LEU A CA 1
ATOM 684 C C . LEU A 1 86 ? 5.201 14.491 -6.281 1.00 95.62 86 LEU A C 1
ATOM 686 O O . LEU A 1 86 ? 4.410 15.344 -6.670 1.00 95.62 86 LEU A O 1
ATOM 690 N N . LEU A 1 87 ? 5.444 14.278 -4.984 1.00 95.94 87 LEU A N 1
ATOM 691 C CA . LEU A 1 87 ? 4.810 15.054 -3.915 1.00 95.94 87 LEU A CA 1
ATOM 692 C C . LEU A 1 87 ? 5.156 16.539 -4.011 1.00 95.94 87 LEU A C 1
ATOM 694 O O . LEU A 1 87 ? 4.257 17.371 -3.936 1.00 95.94 87 LEU A O 1
ATOM 698 N N . LYS A 1 88 ? 6.434 16.860 -4.246 1.00 97.00 88 LYS A N 1
ATOM 699 C CA . LYS A 1 88 ? 6.880 18.245 -4.427 1.00 97.00 88 LYS A CA 1
ATOM 700 C C . LYS A 1 88 ? 6.185 18.897 -5.623 1.00 97.00 88 LYS A C 1
ATOM 702 O O . LYS A 1 88 ? 5.702 20.016 -5.509 1.00 97.00 88 LYS A O 1
ATOM 707 N N . THR A 1 89 ? 6.111 18.193 -6.752 1.00 97.25 89 THR A N 1
ATOM 708 C CA . THR A 1 89 ? 5.441 18.685 -7.966 1.00 97.25 89 THR A CA 1
ATOM 709 C C . THR A 1 89 ? 3.941 18.895 -7.753 1.00 97.25 89 THR A C 1
ATOM 711 O O . THR A 1 89 ? 3.365 19.809 -8.330 1.00 97.25 89 THR A O 1
ATOM 714 N N . ALA A 1 90 ? 3.316 18.093 -6.893 1.00 95.88 90 ALA A N 1
ATOM 715 C CA . ALA A 1 90 ? 1.917 18.242 -6.504 1.00 95.88 90 ALA A CA 1
ATOM 716 C C . ALA A 1 90 ? 1.679 19.297 -5.398 1.00 95.88 90 ALA A C 1
ATOM 718 O O . ALA A 1 90 ? 0.545 19.452 -4.956 1.00 95.88 90 ALA A O 1
ATOM 719 N N . GLY A 1 91 ? 2.715 20.018 -4.946 1.00 96.88 91 GLY A N 1
ATOM 720 C CA . GLY A 1 91 ? 2.597 21.076 -3.934 1.00 96.88 91 GLY A CA 1
ATOM 721 C C . GLY A 1 91 ? 2.608 20.592 -2.479 1.00 96.88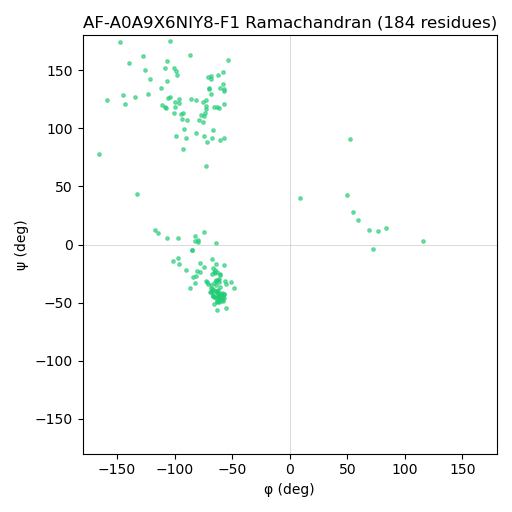 91 GLY A C 1
ATOM 722 O O . GLY A 1 91 ? 2.266 21.358 -1.583 1.00 96.88 91 GLY A O 1
ATOM 723 N N . TYR A 1 92 ? 2.998 19.341 -2.222 1.00 95.94 92 TYR A N 1
ATOM 724 C CA . TYR A 1 92 ? 3.114 18.788 -0.870 1.00 95.94 92 TYR A CA 1
ATOM 725 C C . TYR A 1 92 ? 4.555 18.811 -0.357 1.00 95.94 92 TYR A C 1
ATOM 727 O O . TYR A 1 92 ? 5.503 18.595 -1.110 1.00 95.94 92 TYR A O 1
ATOM 735 N N . GLU A 1 93 ? 4.701 18.951 0.961 1.00 95.19 93 GLU A N 1
ATOM 736 C CA . GLU A 1 93 ? 5.978 18.885 1.676 1.00 95.19 93 GLU A CA 1
ATOM 737 C C . GLU A 1 93 ? 6.490 17.432 1.807 1.00 95.19 93 GLU A C 1
ATOM 739 O O . GLU A 1 93 ? 5.987 16.664 2.640 1.00 95.19 93 GLU A O 1
ATOM 744 N N . PRO A 1 94 ? 7.515 17.002 1.038 1.00 93.12 94 PRO A N 1
ATOM 745 C CA . PRO A 1 94 ? 7.876 15.584 0.929 1.00 93.12 94 PRO A CA 1
ATOM 746 C C . PRO A 1 94 ? 8.431 14.967 2.219 1.00 93.12 94 PRO A C 1
ATOM 748 O O . PRO A 1 94 ? 8.443 13.745 2.367 1.00 93.12 94 PRO A O 1
ATOM 751 N N . GLN A 1 95 ? 8.910 15.791 3.152 1.00 92.62 95 GLN A N 1
ATOM 752 C CA . GLN A 1 95 ? 9.466 15.366 4.442 1.00 92.62 95 GLN A CA 1
ATOM 753 C C . GLN A 1 95 ? 8.451 14.666 5.353 1.00 92.62 95 GLN A C 1
ATOM 755 O O . GLN A 1 95 ? 8.840 13.849 6.188 1.00 92.62 95 GLN A O 1
ATOM 760 N N . HIS A 1 96 ? 7.156 14.919 5.157 1.00 91.50 96 HIS A N 1
ATOM 761 C CA . HIS A 1 96 ? 6.087 14.277 5.926 1.00 91.50 96 HIS A CA 1
ATOM 762 C C . HIS A 1 96 ? 5.676 12.907 5.369 1.00 91.50 96 HIS A C 1
ATOM 764 O O . HIS A 1 96 ? 4.881 12.190 5.984 1.00 91.50 96 HIS A O 1
ATOM 770 N N . PHE A 1 97 ? 6.240 12.501 4.229 1.00 92.12 97 PHE A N 1
ATOM 771 C CA . PHE A 1 97 ? 5.849 11.287 3.530 1.00 92.12 97 PHE A CA 1
ATOM 772 C C . PHE A 1 97 ? 7.015 10.318 3.367 1.00 92.12 97 PHE A C 1
ATOM 774 O O . PHE A 1 97 ? 8.166 10.667 3.109 1.00 92.12 97 PHE A O 1
ATOM 781 N N . SER A 1 98 ? 6.691 9.040 3.496 1.00 91.62 98 SER A N 1
ATOM 782 C CA . SER A 1 98 ? 7.608 7.944 3.218 1.00 91.62 98 SER A CA 1
ATOM 783 C C . SER A 1 98 ? 6.828 6.748 2.692 1.00 91.62 98 SER A C 1
ATOM 785 O O . SER A 1 98 ? 5.599 6.712 2.737 1.00 91.62 98 SER A O 1
ATOM 787 N N . ILE A 1 99 ? 7.540 5.703 2.278 1.00 88.06 99 ILE A N 1
ATOM 788 C CA . ILE A 1 99 ? 6.920 4.421 1.917 1.00 88.06 99 ILE A CA 1
ATOM 789 C C . ILE A 1 99 ? 6.079 3.867 3.083 1.00 88.06 99 ILE A C 1
ATOM 791 O O . ILE A 1 99 ? 5.045 3.234 2.871 1.00 88.06 99 ILE A O 1
ATOM 795 N N . HIS A 1 100 ? 6.470 4.146 4.333 1.00 88.50 100 HIS A N 1
ATOM 796 C CA . HIS A 1 100 ? 5.690 3.750 5.504 1.00 88.50 100 HIS A CA 1
ATOM 797 C C . HIS A 1 100 ? 4.350 4.482 5.613 1.00 88.50 100 HIS A C 1
ATOM 799 O O . HIS A 1 100 ? 3.420 3.910 6.180 1.00 88.50 100 HIS A O 1
ATOM 805 N N . SER A 1 101 ? 4.215 5.682 5.043 1.00 90.94 101 SER A N 1
ATOM 806 C CA . SER A 1 101 ? 2.954 6.429 5.034 1.00 90.94 101 SER A CA 1
ATOM 807 C C . SER A 1 101 ? 1.847 5.658 4.310 1.00 90.94 101 SER A C 1
ATOM 809 O O . SER A 1 101 ? 0.732 5.621 4.815 1.00 90.94 101 SER A O 1
ATOM 811 N N . PHE A 1 102 ? 2.157 4.926 3.230 1.00 89.81 102 PHE A N 1
ATOM 812 C CA . PHE A 1 102 ? 1.180 4.047 2.567 1.00 89.81 102 PHE A CA 1
ATOM 813 C C . PHE A 1 102 ? 0.669 2.943 3.494 1.00 89.81 102 PHE A C 1
ATOM 815 O O . PHE A 1 102 ? -0.529 2.687 3.560 1.00 89.81 102 PHE A O 1
ATOM 822 N N . ARG A 1 103 ? 1.568 2.304 4.255 1.00 89.12 103 ARG A N 1
ATOM 823 C CA . ARG A 1 103 ? 1.176 1.252 5.208 1.00 89.12 103 ARG A CA 1
ATOM 824 C C . ARG A 1 103 ? 0.338 1.804 6.355 1.00 89.12 103 ARG A C 1
ATOM 826 O O . ARG A 1 103 ? -0.580 1.123 6.798 1.00 89.12 103 ARG A O 1
ATOM 833 N N . ARG A 1 104 ? 0.666 3.008 6.834 1.00 89.38 104 ARG A N 1
ATOM 834 C CA . ARG A 1 104 ? -0.113 3.715 7.857 1.00 89.38 104 ARG A CA 1
ATOM 835 C C . ARG A 1 104 ? -1.509 4.030 7.336 1.00 89.38 104 ARG A C 1
ATOM 837 O O . ARG A 1 104 ? -2.466 3.544 7.916 1.00 89.38 104 ARG A O 1
ATOM 844 N N . GLY A 1 105 ? -1.600 4.733 6.206 1.00 90.31 105 GLY A N 1
ATOM 845 C CA . GLY A 1 105 ? -2.872 5.115 5.596 1.00 90.31 105 GLY A CA 1
ATOM 846 C C . GLY A 1 105 ? -3.763 3.913 5.290 1.00 90.31 105 GLY A C 1
ATOM 847 O O . GLY A 1 105 ? -4.938 3.932 5.630 1.00 90.31 105 GLY A O 1
ATOM 848 N N . ALA A 1 106 ? -3.198 2.825 4.755 1.00 89.88 106 ALA A N 1
ATOM 849 C CA . ALA A 1 106 ? -3.951 1.596 4.511 1.00 89.88 106 ALA A CA 1
ATOM 850 C C . ALA A 1 106 ? -4.489 0.956 5.805 1.00 89.88 106 ALA A C 1
ATOM 852 O O . ALA A 1 106 ? -5.626 0.495 5.823 1.00 89.88 106 ALA A O 1
ATOM 853 N N . ALA A 1 107 ? -3.701 0.934 6.890 1.00 90.88 107 ALA A N 1
ATOM 854 C CA . ALA A 1 107 ? -4.158 0.415 8.182 1.00 90.88 107 ALA A CA 1
ATOM 855 C C . ALA A 1 107 ? -5.273 1.279 8.781 1.00 90.88 107 ALA A C 1
ATOM 857 O O . ALA A 1 107 ? -6.277 0.741 9.243 1.00 90.88 107 ALA A O 1
ATOM 858 N N . THR A 1 108 ? -5.099 2.603 8.750 1.00 88.94 108 THR A N 1
ATOM 859 C CA . THR A 1 108 ? -6.086 3.566 9.245 1.00 88.94 108 THR A CA 1
ATOM 860 C C . THR A 1 108 ? -7.393 3.450 8.462 1.00 88.94 108 THR A C 1
ATOM 862 O O . THR A 1 108 ? -8.445 3.281 9.066 1.00 88.94 108 THR A O 1
ATOM 865 N N . PHE A 1 109 ? -7.326 3.442 7.127 1.00 89.44 109 PHE A N 1
ATOM 866 C CA . PHE A 1 109 ? -8.498 3.305 6.262 1.00 89.44 109 PHE A CA 1
ATOM 867 C C . PHE A 1 109 ? -9.233 1.976 6.479 1.00 89.44 109 PHE A C 1
ATOM 869 O O . PHE A 1 109 ? -10.456 1.954 6.599 1.00 89.44 109 PHE A O 1
ATOM 876 N N . ALA A 1 110 ? -8.496 0.864 6.575 1.00 89.88 110 ALA A N 1
ATOM 877 C CA . ALA A 1 110 ? -9.086 -0.446 6.836 1.00 89.88 110 ALA A CA 1
ATOM 878 C C . ALA A 1 110 ? -9.814 -0.485 8.188 1.00 89.88 110 ALA A C 1
ATOM 880 O O . ALA A 1 110 ? -10.924 -1.009 8.268 1.00 89.88 110 ALA A O 1
ATOM 881 N N . ALA A 1 111 ? -9.220 0.100 9.230 1.00 88.44 111 ALA A N 1
ATOM 882 C CA . ALA A 1 111 ? -9.845 0.163 10.545 1.00 88.44 111 ALA A CA 1
ATOM 883 C C . ALA A 1 111 ? -11.080 1.074 10.564 1.00 88.44 111 ALA A C 1
ATOM 885 O O . ALA A 1 111 ? -12.098 0.694 11.137 1.00 88.44 111 ALA A O 1
ATOM 886 N N . ALA A 1 112 ? -11.022 2.230 9.894 1.00 85.38 112 ALA A N 1
ATOM 887 C CA . ALA A 1 112 ? -12.177 3.114 9.718 1.00 85.38 112 ALA A CA 1
ATOM 888 C C . ALA A 1 112 ? -13.315 2.431 8.935 1.00 85.38 112 ALA A C 1
ATOM 890 O O . ALA A 1 112 ? -14.485 2.688 9.188 1.00 85.38 112 ALA A O 1
ATOM 891 N N . SER A 1 113 ? -12.978 1.496 8.043 1.00 87.06 113 SER A N 1
ATOM 892 C CA . SER A 1 113 ? -13.942 0.671 7.299 1.00 87.06 113 SER A CA 1
ATOM 893 C C . SER A 1 113 ? -14.461 -0.541 8.094 1.00 87.06 113 SER A C 1
ATOM 895 O O . SER A 1 113 ? -15.115 -1.412 7.524 1.00 87.06 113 SER A O 1
ATOM 897 N N . GLY A 1 114 ? -14.133 -0.655 9.386 1.00 86.19 114 GLY A N 1
ATOM 898 C CA . GLY A 1 114 ? -14.593 -1.746 10.252 1.00 86.19 114 GLY A CA 1
ATOM 899 C C . GLY A 1 114 ? -13.881 -3.090 10.047 1.00 86.19 114 GLY A C 1
ATOM 900 O O . GLY A 1 114 ? -14.332 -4.108 10.572 1.00 86.19 114 GLY A O 1
ATOM 901 N N . ILE A 1 115 ? -12.767 -3.135 9.306 1.00 88.62 115 ILE A N 1
ATOM 902 C CA . ILE A 1 115 ? -11.989 -4.370 9.138 1.00 88.62 115 ILE A CA 1
ATOM 903 C C . ILE A 1 115 ? -11.301 -4.714 10.463 1.00 88.62 115 ILE A C 1
ATOM 905 O O . ILE A 1 115 ? -10.673 -3.864 11.095 1.00 88.62 115 ILE A O 1
ATOM 909 N N . SER A 1 116 ? -11.381 -5.983 10.873 1.00 89.88 116 SER A N 1
ATOM 910 C CA . SER A 1 116 ? -10.815 -6.420 12.149 1.00 89.88 11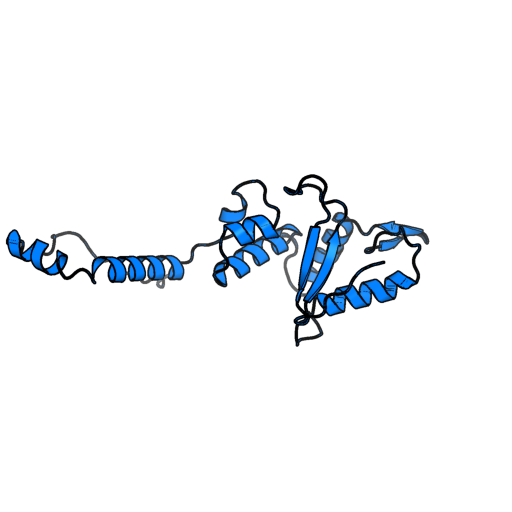6 SER A CA 1
ATOM 911 C C . SER A 1 116 ? -9.294 -6.235 12.217 1.00 89.88 116 SER A C 1
ATOM 913 O O . SER A 1 116 ? -8.562 -6.418 11.237 1.00 89.88 116 SER A O 1
ATOM 915 N N . GLU A 1 117 ? -8.796 -5.923 13.417 1.00 89.12 117 GLU A N 1
ATOM 916 C CA . GLU A 1 117 ? -7.363 -5.730 13.670 1.00 89.12 117 GLU A CA 1
ATOM 917 C C . GLU A 1 117 ? -6.523 -6.951 13.251 1.00 89.12 117 GLU A C 1
ATOM 919 O O . GLU A 1 117 ? -5.403 -6.789 12.763 1.00 89.12 117 GLU A O 1
ATOM 924 N N . ASP A 1 118 ? -7.055 -8.170 13.393 1.00 88.50 118 ASP A N 1
ATOM 925 C CA . ASP A 1 118 ? -6.365 -9.402 12.997 1.00 88.50 118 ASP A CA 1
ATOM 926 C C . ASP A 1 118 ? -6.187 -9.519 11.482 1.00 88.50 118 ASP A C 1
ATOM 928 O O . ASP A 1 118 ? -5.101 -9.893 11.020 1.00 88.50 118 ASP A O 1
ATOM 932 N N . VAL A 1 119 ? -7.206 -9.135 10.706 1.00 88.88 119 VAL A N 1
ATOM 933 C CA . VAL A 1 119 ? -7.128 -9.092 9.240 1.00 88.88 119 VAL A CA 1
ATOM 934 C C . VAL A 1 119 ? -6.144 -8.010 8.802 1.00 88.88 119 VAL A C 1
ATOM 936 O O . VAL A 1 119 ? -5.268 -8.285 7.980 1.00 88.88 119 VAL A O 1
ATOM 939 N N . ILE A 1 120 ? -6.194 -6.819 9.408 1.00 89.88 120 ILE A N 1
ATOM 940 C CA . ILE A 1 120 ? -5.232 -5.737 9.138 1.00 89.88 120 ILE A CA 1
ATOM 941 C C . ILE A 1 120 ? -3.805 -6.209 9.444 1.00 89.88 120 ILE A C 1
ATOM 943 O O . ILE A 1 120 ? -2.902 -6.068 8.612 1.00 89.88 120 ILE A O 1
ATOM 947 N N . ARG A 1 121 ? -3.593 -6.838 10.608 1.00 88.38 121 ARG A N 1
ATOM 948 C CA . ARG A 1 121 ? -2.293 -7.384 11.020 1.00 88.38 121 ARG A CA 1
ATOM 949 C C . ARG A 1 121 ? -1.753 -8.386 10.004 1.00 88.38 121 ARG A C 1
ATOM 951 O O . ARG A 1 121 ? -0.562 -8.330 9.675 1.00 88.38 121 ARG A O 1
ATOM 958 N N . ALA A 1 122 ? -2.608 -9.304 9.554 1.00 85.38 122 ALA A N 1
ATOM 959 C CA . ALA A 1 122 ? -2.264 -10.339 8.589 1.00 85.38 122 ALA A CA 1
ATOM 960 C C . ALA A 1 122 ? -1.929 -9.735 7.220 1.00 85.38 122 ALA A C 1
ATOM 962 O O . ALA A 1 122 ? -0.834 -9.980 6.707 1.00 85.38 122 ALA A O 1
ATOM 963 N N . GLN A 1 123 ? -2.808 -8.881 6.687 1.00 85.94 123 GLN A N 1
ATOM 964 C CA . GLN A 1 123 ? -2.660 -8.261 5.370 1.00 85.94 123 GLN A CA 1
ATOM 965 C C . GLN A 1 123 ? -1.405 -7.395 5.283 1.00 85.94 123 GLN A C 1
ATOM 967 O O . GLN A 1 123 ? -0.637 -7.479 4.326 1.00 85.94 123 GLN A O 1
ATOM 972 N N . GLY A 1 124 ? -1.141 -6.587 6.308 1.00 86.12 124 GLY A N 1
ATOM 973 C CA . GLY A 1 124 ? 0.069 -5.779 6.337 1.00 86.12 124 GLY A CA 1
ATOM 974 C C . GLY A 1 124 ? 1.315 -6.546 6.760 1.00 86.12 124 GLY A C 1
ATOM 975 O O . GLY A 1 124 ? 2.373 -5.930 6.848 1.00 86.12 124 GLY A O 1
ATOM 976 N N . THR A 1 125 ? 1.251 -7.857 7.016 1.00 83.88 125 THR A N 1
ATOM 977 C CA . THR A 1 125 ? 2.390 -8.712 7.411 1.00 83.88 125 THR A CA 1
ATOM 978 C C . THR A 1 125 ? 3.153 -8.221 8.654 1.00 83.88 125 THR A C 1
ATOM 980 O O . THR A 1 125 ? 4.348 -8.478 8.825 1.00 83.88 125 THR A O 1
ATOM 983 N N . TRP A 1 126 ? 2.484 -7.501 9.561 1.00 85.38 126 TRP A N 1
ATOM 984 C CA . TRP A 1 126 ? 3.108 -7.026 10.800 1.00 85.38 126 TRP A CA 1
ATOM 985 C C . TRP A 1 126 ? 3.377 -8.197 11.737 1.00 85.38 126 TRP A C 1
ATOM 987 O O . TRP A 1 126 ? 2.503 -9.034 11.923 1.00 85.38 126 TRP A O 1
ATOM 997 N N . ARG A 1 127 ? 4.565 -8.277 12.354 1.00 79.19 127 ARG A N 1
ATOM 998 C CA . ARG A 1 127 ? 4.896 -9.305 13.367 1.00 79.19 127 ARG A CA 1
ATOM 999 C C . ARG A 1 127 ? 4.478 -8.907 14.783 1.00 79.19 127 ARG A C 1
ATOM 1001 O O . ARG A 1 127 ? 3.995 -9.749 15.530 1.00 79.19 127 ARG A O 1
ATOM 1008 N N . SER A 1 128 ? 4.607 -7.632 15.121 1.00 83.56 128 SER A N 1
ATOM 1009 C CA . SER A 1 128 ? 4.216 -7.087 16.420 1.00 83.56 128 SER A CA 1
ATOM 1010 C C . SER A 1 128 ? 2.901 -6.311 16.337 1.00 83.56 128 SER A C 1
ATOM 1012 O O . SER A 1 128 ? 2.346 -6.101 15.257 1.00 83.56 128 SER A O 1
ATOM 1014 N N . SER A 1 129 ? 2.414 -5.855 17.489 1.00 83.44 129 SER A N 1
ATOM 1015 C CA . SER A 1 129 ? 1.267 -4.952 17.634 1.00 83.44 129 SER A CA 1
ATOM 1016 C C . SER A 1 129 ? 1.573 -3.497 17.246 1.00 83.44 129 SER A C 1
ATOM 1018 O O . SER A 1 129 ? 0.756 -2.617 17.493 1.00 83.44 129 SER A O 1
ATOM 1020 N N . CYS A 1 130 ? 2.720 -3.206 16.615 1.00 83.12 130 CYS A N 1
ATOM 1021 C CA . CYS A 1 130 ? 3.123 -1.833 16.297 1.00 83.12 130 CYS A CA 1
ATOM 1022 C C . CYS A 1 130 ? 2.143 -1.091 15.373 1.00 83.12 130 CYS A C 1
ATOM 1024 O O . CYS A 1 130 ? 2.091 0.135 15.438 1.00 83.12 130 CYS A O 1
ATOM 1026 N N . TYR A 1 131 ? 1.372 -1.826 14.562 1.00 82.12 131 TYR A N 1
ATOM 1027 C CA . TYR A 1 131 ? 0.335 -1.298 13.672 1.00 82.12 131 TYR A CA 1
ATOM 1028 C C . TYR A 1 131 ? -0.840 -0.669 14.424 1.00 82.12 131 TYR A C 1
ATOM 1030 O O . TYR A 1 131 ? -1.495 0.210 13.877 1.00 82.12 131 TYR A O 1
ATOM 1038 N N . LYS A 1 132 ? -1.076 -1.061 15.686 1.00 84.12 132 LYS A N 1
ATOM 1039 C CA . LYS A 1 132 ? -2.150 -0.493 16.509 1.00 84.12 132 LYS A CA 1
ATOM 1040 C C . LYS A 1 132 ? -1.975 1.010 16.728 1.00 84.12 132 LYS A C 1
ATOM 1042 O O . LYS A 1 132 ? -2.957 1.714 16.848 1.00 84.12 132 LYS A O 1
ATOM 1047 N N . ARG A 1 133 ? -0.735 1.518 16.677 1.00 83.69 133 ARG A N 1
ATOM 1048 C CA . ARG A 1 133 ? -0.443 2.965 16.723 1.00 83.69 133 ARG A CA 1
ATOM 1049 C C . ARG A 1 133 ? -0.929 3.737 15.491 1.00 83.69 133 ARG A C 1
ATOM 1051 O O . ARG A 1 133 ? -0.855 4.956 15.484 1.00 83.69 133 ARG A O 1
ATOM 1058 N N . TYR A 1 134 ? -1.321 3.046 14.423 1.00 81.38 134 TYR A N 1
ATOM 1059 C CA . TYR A 1 134 ? -1.861 3.656 13.204 1.00 81.38 134 TYR A CA 1
ATOM 1060 C C . TYR A 1 134 ? -3.384 3.567 13.134 1.00 81.38 134 TYR A C 1
ATOM 1062 O O . TYR A 1 134 ? -3.995 4.230 12.302 1.00 81.38 134 TYR A O 1
ATOM 1070 N N . ILE A 1 135 ? -3.979 2.726 13.976 1.00 80.12 135 ILE A N 1
ATOM 1071 C CA . ILE A 1 135 ? -5.420 2.591 14.100 1.00 80.12 135 ILE A CA 1
ATOM 1072 C C . ILE A 1 135 ? -5.826 3.592 15.170 1.00 80.12 135 ILE A C 1
ATOM 1074 O O . ILE A 1 135 ? -5.741 3.300 16.362 1.00 80.12 135 ILE A O 1
ATOM 1078 N N . ASP A 1 136 ? -6.160 4.803 14.733 1.00 67.88 136 ASP A N 1
ATOM 1079 C CA . ASP A 1 136 ? -6.711 5.789 15.647 1.00 67.88 136 ASP A CA 1
ATOM 1080 C C . ASP A 1 136 ? -8.143 5.381 15.984 1.00 67.88 136 ASP A C 1
ATOM 1082 O O . ASP A 1 136 ? -8.959 5.123 15.096 1.00 67.88 136 ASP A O 1
ATOM 1086 N N . ARG A 1 137 ? -8.417 5.238 17.278 1.00 64.56 137 ARG A N 1
ATOM 1087 C CA . ARG A 1 137 ? -9.748 4.895 17.776 1.00 64.56 137 ARG A CA 1
ATOM 1088 C C . ARG A 1 137 ? -10.441 6.205 18.078 1.00 64.56 137 ARG A C 1
ATOM 1090 O O . ARG A 1 137 ? -10.393 6.680 19.222 1.00 64.56 137 ARG A O 1
ATOM 1097 N N . ASP A 1 138 ? -10.985 6.779 17.010 1.00 65.31 138 ASP A N 1
ATOM 1098 C CA . ASP A 1 138 ? -11.665 8.065 17.020 1.00 65.31 138 ASP A CA 1
ATOM 1099 C C . ASP A 1 138 ? -12.781 8.099 18.079 1.00 65.31 138 ASP A C 1
ATOM 1101 O O . ASP A 1 138 ? -13.279 7.061 18.540 1.00 65.31 138 ASP A O 1
ATOM 1105 N N . VAL A 1 139 ? -13.166 9.309 18.477 1.00 64.62 139 VAL A N 1
ATOM 1106 C CA . VAL A 1 139 ? -14.266 9.589 19.406 1.00 64.62 139 VAL A CA 1
ATOM 1107 C C . VAL A 1 139 ? -15.525 8.819 19.003 1.00 64.62 139 VAL A C 1
ATOM 1109 O O . VAL A 1 139 ? -16.196 8.259 19.869 1.00 64.62 139 VAL A O 1
ATOM 1112 N N . GLU A 1 140 ? -15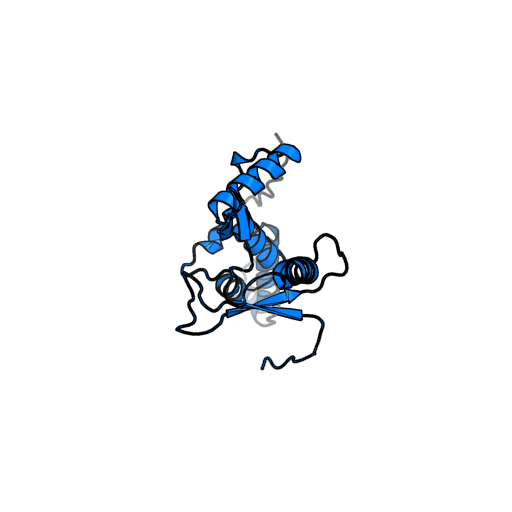.790 8.687 17.703 1.00 65.75 140 GLU A N 1
ATOM 1113 C CA . GLU A 1 140 ? -16.938 7.952 17.175 1.00 65.75 140 GLU A CA 1
ATOM 1114 C C . GLU A 1 140 ? -16.943 6.467 17.580 1.00 65.75 140 GLU A C 1
ATOM 1116 O O . GLU A 1 140 ? -17.965 5.953 18.032 1.00 65.75 140 GLU A O 1
ATOM 1121 N N . GLN A 1 141 ? -15.799 5.776 17.531 1.00 68.88 141 GLN A N 1
ATOM 1122 C CA . GLN A 1 141 ? -15.714 4.373 17.961 1.00 68.88 141 GLN A CA 1
ATOM 1123 C C . GLN A 1 141 ? -15.909 4.227 19.473 1.00 68.88 141 GLN A C 1
ATOM 1125 O O . GLN A 1 141 ? -16.504 3.255 19.942 1.00 68.88 141 GLN A O 1
ATOM 1130 N N . ARG A 1 142 ? -15.432 5.203 20.255 1.00 72.00 142 ARG A N 1
ATOM 1131 C CA . ARG A 1 142 ? -15.654 5.236 21.710 1.00 72.00 142 ARG A CA 1
ATOM 1132 C C . ARG A 1 142 ? -17.125 5.492 22.031 1.00 72.00 142 ARG A C 1
ATOM 1134 O O . ARG A 1 142 ? -17.657 4.865 22.945 1.00 72.00 142 ARG A O 1
ATOM 1141 N N . GLN A 1 143 ? -17.786 6.346 21.251 1.00 73.25 143 GLN A N 1
ATOM 1142 C CA . GLN A 1 143 ? -19.216 6.608 21.363 1.00 73.25 143 GLN A CA 1
ATOM 1143 C C . GLN A 1 143 ? -20.043 5.376 20.975 1.00 73.25 143 GLN A C 1
ATOM 1145 O O . GLN A 1 143 ? -20.972 5.013 21.691 1.00 73.25 143 GLN A O 1
ATOM 1150 N N . GLN A 1 144 ? -19.680 4.685 19.892 1.00 78.94 144 GLN A N 1
ATOM 1151 C CA . GLN A 1 144 ? -20.313 3.426 19.491 1.00 78.94 144 GLN A CA 1
ATOM 1152 C C . GLN A 1 144 ? -20.147 2.346 20.565 1.00 78.94 144 GLN A C 1
ATOM 1154 O O . GLN A 1 144 ? -21.117 1.667 20.889 1.00 78.94 144 GLN A O 1
ATOM 1159 N N . PHE A 1 145 ? -18.961 2.225 21.170 1.00 80.06 145 PHE A N 1
ATOM 1160 C CA . PHE A 1 145 ? -18.740 1.324 22.303 1.00 80.06 145 PHE A CA 1
ATOM 1161 C C . PHE A 1 145 ? -19.633 1.683 23.497 1.00 80.06 145 PHE A C 1
ATOM 1163 O O . PHE A 1 145 ? -20.310 0.810 24.035 1.00 80.06 145 PHE A O 1
ATOM 1170 N N . ALA A 1 146 ? -19.683 2.960 23.887 1.00 83.19 146 ALA A N 1
ATOM 1171 C CA . ALA A 1 146 ? -20.541 3.418 24.979 1.00 83.19 146 ALA A CA 1
ATOM 1172 C C . ALA A 1 146 ? -22.025 3.119 24.702 1.00 83.19 146 ALA A C 1
ATOM 1174 O O . ALA A 1 146 ? -22.733 2.635 25.587 1.00 83.19 146 ALA A O 1
ATOM 1175 N N . ASN A 1 147 ? -22.475 3.332 23.463 1.00 82.38 147 ASN A N 1
ATOM 1176 C CA . ASN A 1 147 ? -23.830 3.005 23.031 1.00 82.38 147 ASN A CA 1
ATOM 1177 C C . ASN A 1 147 ? -24.082 1.490 23.088 1.00 82.38 147 ASN A C 1
ATOM 1179 O O . ASN A 1 147 ? -25.085 1.074 23.648 1.00 82.38 147 ASN A O 1
ATOM 1183 N N . GLN A 1 148 ? -23.166 0.650 22.599 1.00 84.69 148 GLN A N 1
ATOM 1184 C CA . GLN A 1 148 ? -23.306 -0.810 22.677 1.00 84.69 148 GLN A CA 1
ATOM 1185 C C . GLN A 1 148 ? -23.334 -1.324 24.121 1.00 84.69 148 GLN A C 1
ATOM 1187 O O . GLN A 1 148 ? -24.126 -2.207 24.432 1.00 84.69 148 GLN A O 1
ATOM 1192 N N . VAL A 1 149 ? -22.511 -0.766 25.015 1.00 84.06 149 VAL A N 1
ATOM 1193 C CA . VAL A 1 149 ? -22.540 -1.108 26.446 1.00 84.06 149 VAL A CA 1
ATOM 1194 C C . VAL A 1 149 ? -23.878 -0.715 27.062 1.00 84.06 149 VAL A C 1
ATOM 1196 O O . VAL A 1 149 ? -24.473 -1.526 27.768 1.00 84.06 149 VAL A O 1
ATOM 1199 N N . LYS A 1 150 ? -24.383 0.489 26.767 1.00 81.06 150 LYS A N 1
ATOM 1200 C CA . LYS A 1 150 ? -25.723 0.912 27.189 1.00 81.06 150 LYS A CA 1
ATOM 1201 C C . LYS A 1 150 ? -26.771 -0.091 26.698 1.00 81.06 150 LYS A C 1
ATOM 1203 O O . LYS A 1 150 ? -27.477 -0.672 27.512 1.00 81.06 150 LYS A O 1
ATOM 1208 N N . GLU A 1 151 ? -26.816 -0.372 25.402 1.00 80.00 151 GLU A N 1
ATOM 1209 C CA . GLU A 1 151 ? -27.803 -1.291 24.823 1.00 80.00 151 GLU A CA 1
ATOM 1210 C C . GLU A 1 151 ? -27.656 -2.744 25.298 1.00 80.00 151 GLU A C 1
ATOM 1212 O O . GLU A 1 151 ? -28.637 -3.472 25.277 1.00 80.00 151 GLU A O 1
ATOM 1217 N N . ALA A 1 152 ? -26.474 -3.183 25.744 1.00 75.94 152 ALA A N 1
ATOM 1218 C CA . ALA A 1 152 ? -26.255 -4.519 26.306 1.00 75.94 152 ALA A CA 1
ATOM 1219 C C . ALA A 1 152 ? -26.612 -4.617 27.800 1.00 75.94 152 ALA A C 1
ATOM 1221 O O . ALA A 1 152 ? -26.981 -5.690 28.278 1.00 75.94 152 ALA A O 1
ATOM 1222 N N . VAL A 1 153 ? -26.517 -3.511 28.542 1.00 73.56 153 VAL A N 1
ATOM 1223 C CA . VAL A 1 153 ? -26.910 -3.429 29.959 1.00 73.56 153 VAL A CA 1
ATOM 1224 C C . VAL A 1 153 ? -28.423 -3.219 30.102 1.00 73.56 153 VAL A C 1
ATOM 1226 O O . VAL A 1 153 ? -29.033 -3.747 31.031 1.00 73.56 153 VAL A O 1
ATOM 1229 N N . PHE A 1 154 ? -29.047 -2.496 29.169 1.00 60.34 154 PHE A N 1
ATOM 1230 C CA . PHE A 1 154 ? -30.465 -2.134 29.224 1.00 60.34 154 PHE A CA 1
ATOM 1231 C C . PHE A 1 154 ? -31.514 -3.145 28.691 1.00 60.34 154 PHE A C 1
ATOM 1233 O O . PHE A 1 154 ? -32.692 -2.866 28.918 1.00 60.34 154 PHE A O 1
ATOM 1240 N N . PRO A 1 155 ? -31.223 -4.324 28.089 1.00 53.81 155 PRO A N 1
ATOM 1241 C CA . PRO A 1 155 ? -32.273 -5.232 27.651 1.00 53.81 155 PRO A CA 1
ATOM 1242 C C . PRO A 1 155 ? -32.540 -6.347 28.668 1.00 53.81 155 PRO A C 1
ATOM 1244 O O . PRO A 1 155 ? -33.325 -7.240 28.367 1.00 53.81 155 PRO A O 1
ATOM 1247 N N . HIS A 1 156 ? -31.919 -6.351 29.860 1.00 47.47 156 HIS A N 1
ATOM 1248 C CA . HIS A 1 156 ? -32.217 -7.385 30.850 1.00 47.47 156 HIS A CA 1
ATOM 1249 C C . HIS A 1 156 ? -33.386 -6.953 31.756 1.00 47.47 156 HIS A C 1
ATOM 1251 O O . HIS A 1 156 ? -33.174 -6.154 32.672 1.00 47.47 156 HIS A O 1
ATOM 1257 N N . PRO A 1 157 ? -34.598 -7.533 31.612 1.00 54.03 157 PRO A N 1
ATOM 1258 C CA . PRO A 1 157 ? -35.751 -7.231 32.474 1.00 54.03 157 PRO A CA 1
ATOM 1259 C C . PRO A 1 157 ? -35.563 -7.615 33.956 1.00 54.03 157 PRO A C 1
ATOM 1261 O O . PRO A 1 157 ? -36.471 -7.427 34.758 1.00 54.03 157 PRO A O 1
ATOM 1264 N N . LEU A 1 158 ? -34.392 -8.144 34.339 1.00 51.41 158 LEU A N 1
ATOM 1265 C CA . LEU A 1 158 ? -34.033 -8.437 35.729 1.00 51.41 158 LEU A CA 1
ATOM 1266 C C . LEU A 1 158 ? -33.215 -7.311 36.387 1.00 51.41 158 LEU A C 1
ATOM 1268 O O . LEU A 1 158 ? -33.157 -7.257 37.612 1.00 51.41 158 LEU A O 1
ATOM 1272 N N . LEU A 1 159 ? -32.623 -6.383 35.618 1.00 49.69 159 LEU A N 1
ATOM 1273 C CA . LEU A 1 159 ? -31.864 -5.249 36.172 1.00 49.69 159 LEU A CA 1
ATOM 1274 C C . LEU A 1 159 ? -32.725 -4.009 36.430 1.00 49.69 159 LEU A C 1
ATOM 1276 O O . LEU A 1 159 ? -32.386 -3.215 37.306 1.00 49.69 159 LEU A O 1
ATOM 1280 N N . THR A 1 160 ? -33.873 -3.873 35.765 1.00 48.72 160 THR A N 1
ATOM 1281 C CA . THR A 1 160 ? -34.860 -2.831 36.099 1.00 48.72 160 THR A CA 1
ATOM 1282 C C . THR A 1 160 ? -35.469 -3.022 37.487 1.00 48.72 160 THR A C 1
ATOM 1284 O O . THR A 1 160 ? -35.876 -2.041 38.095 1.00 48.72 160 THR A O 1
ATOM 1287 N N . ARG A 1 161 ? -35.440 -4.241 38.047 1.00 45.22 161 ARG A N 1
ATOM 1288 C CA . ARG A 1 161 ? -35.863 -4.507 39.434 1.00 45.22 161 ARG A CA 1
ATOM 1289 C C . ARG A 1 161 ? -34.730 -4.556 40.457 1.00 45.22 161 ARG A C 1
ATOM 1291 O O . ARG A 1 161 ? -34.998 -4.523 41.655 1.00 45.22 161 ARG A O 1
ATOM 1298 N N . PHE A 1 162 ? -33.469 -4.599 40.020 1.00 45.59 162 PHE A N 1
ATOM 1299 C CA . PHE A 1 162 ? -32.326 -4.635 40.940 1.00 45.59 162 PHE A CA 1
ATOM 1300 C C . PHE A 1 162 ? -32.207 -3.332 41.752 1.00 45.59 162 PHE A C 1
ATOM 1302 O O . PHE A 1 162 ? -31.853 -3.363 42.928 1.00 45.59 162 PHE A O 1
ATOM 1309 N N . TRP A 1 163 ? -32.581 -2.198 41.148 1.00 42.38 163 TRP A N 1
ATOM 1310 C CA . TRP A 1 163 ? -32.612 -0.888 41.808 1.00 42.38 163 TRP A CA 1
ATOM 1311 C C . TRP A 1 163 ? -33.872 -0.661 42.659 1.00 42.38 163 TRP A C 1
ATOM 1313 O O . TRP A 1 163 ? -33.810 0.049 43.660 1.00 42.38 163 TRP A O 1
ATOM 1323 N N . GLU A 1 164 ? -34.993 -1.310 42.324 1.00 44.75 164 GLU A N 1
ATOM 1324 C CA . GLU A 1 164 ? -36.238 -1.242 43.106 1.00 44.75 164 GLU A CA 1
ATOM 1325 C C . GLU A 1 164 ? -36.139 -2.023 44.428 1.00 44.75 164 GLU A C 1
ATOM 1327 O O . GLU A 1 164 ? -36.724 -1.615 45.429 1.00 44.75 164 GLU A O 1
ATOM 1332 N N . PHE A 1 165 ? -35.358 -3.110 44.469 1.00 44.88 165 PHE A N 1
ATOM 1333 C CA . PHE A 1 165 ? -35.242 -3.974 45.653 1.00 44.88 165 PHE A CA 1
ATOM 1334 C C . PHE A 1 165 ? -34.412 -3.361 46.802 1.00 44.88 165 PHE A C 1
ATOM 1336 O O . PHE A 1 165 ? -34.557 -3.780 47.947 1.00 44.88 165 PHE A O 1
ATOM 1343 N N . TRP A 1 166 ? -33.574 -2.351 46.525 1.00 40.38 166 TRP A N 1
ATOM 1344 C CA . TRP A 1 166 ? -32.711 -1.688 47.521 1.00 40.38 166 TRP A CA 1
ATOM 1345 C C . TRP A 1 166 ? -33.056 -0.215 47.798 1.00 40.38 166 TRP A C 1
ATOM 1347 O O . TRP A 1 166 ? -32.289 0.465 48.474 1.00 40.38 166 TRP A O 1
ATOM 1357 N N . GLY A 1 167 ? -34.185 0.306 47.302 1.00 39.25 167 GLY A N 1
ATOM 1358 C CA . GLY A 1 167 ? -34.676 1.641 47.683 1.00 39.25 167 GLY A CA 1
ATOM 1359 C C . GLY A 1 167 ? -33.726 2.814 47.385 1.00 39.25 167 GLY A C 1
ATOM 1360 O O . GLY A 1 167 ? -33.852 3.874 47.996 1.00 39.25 167 GLY A O 1
ATOM 1361 N N . PHE A 1 168 ? -32.775 2.660 46.459 1.00 37.50 168 PHE A N 1
ATOM 1362 C CA . PHE A 1 168 ? -31.908 3.760 46.041 1.00 37.50 168 PHE A CA 1
ATOM 1363 C C . PHE A 1 168 ? -32.640 4.624 45.013 1.00 37.50 168 PHE A C 1
ATOM 1365 O O . PHE A 1 168 ? -32.633 4.347 43.815 1.00 37.50 168 PHE A O 1
ATOM 1372 N N . VAL A 1 169 ? -33.251 5.713 45.483 1.00 43.00 169 VAL A N 1
ATOM 1373 C CA . VAL A 1 169 ? -33.544 6.870 44.629 1.00 43.00 169 VAL A CA 1
ATOM 1374 C C . VAL A 1 169 ? -32.213 7.337 44.041 1.00 43.00 169 VAL A C 1
ATOM 1376 O O . VAL A 1 169 ? -31.222 7.439 44.766 1.00 43.00 169 VAL A O 1
ATOM 1379 N N . ALA A 1 170 ? -32.169 7.609 42.736 1.00 41.47 170 ALA A N 1
ATOM 1380 C CA . ALA A 1 170 ? -31.018 8.240 42.104 1.00 41.47 170 ALA A CA 1
ATOM 1381 C C . ALA A 1 170 ? -30.797 9.625 42.736 1.00 41.47 170 ALA A C 1
ATOM 1383 O O . ALA A 1 170 ? -31.363 10.623 42.299 1.00 41.47 170 ALA A O 1
ATOM 1384 N N . VAL A 1 171 ? -30.002 9.685 43.804 1.00 42.91 171 VAL A N 1
ATOM 1385 C CA . VAL A 1 171 ? -29.529 10.943 44.371 1.00 42.91 171 VAL A CA 1
ATOM 1386 C C . VAL A 1 171 ? -28.487 11.479 43.390 1.00 42.91 171 VAL A C 1
ATOM 1388 O O . VAL A 1 171 ? -27.484 10.794 43.152 1.00 42.91 171 VAL A O 1
ATOM 1391 N N . PRO A 1 172 ? -28.679 12.666 42.791 1.00 39.12 172 PRO A N 1
ATOM 1392 C CA . PRO A 1 172 ? -27.625 13.268 41.995 1.00 39.12 172 PRO A CA 1
ATOM 1393 C C . PRO A 1 172 ? -26.441 13.512 42.932 1.00 39.12 172 PRO A C 1
ATOM 1395 O O . PRO A 1 172 ? -26.561 14.233 43.922 1.00 39.12 172 PRO A O 1
ATOM 1398 N N . ARG A 1 173 ? -25.301 12.862 42.663 1.00 35.44 173 ARG A N 1
ATOM 1399 C CA . ARG A 1 173 ? -24.065 13.112 43.413 1.00 35.44 173 ARG A CA 1
ATOM 1400 C C . ARG A 1 173 ? -23.727 14.603 43.291 1.00 35.44 173 ARG A C 1
ATOM 1402 O O . ARG A 1 173 ? -23.491 15.056 42.169 1.00 35.44 173 ARG A O 1
ATOM 1409 N N . PRO A 1 174 ? -23.636 15.361 44.395 1.00 37.28 174 PRO A N 1
ATOM 1410 C CA . PRO A 1 174 ? -23.097 16.709 44.340 1.00 37.28 174 PRO A CA 1
ATOM 1411 C C . PRO A 1 174 ? -21.615 16.597 43.963 1.00 37.28 174 PRO A C 1
ATOM 1413 O O . PRO A 1 174 ? -20.846 15.951 44.671 1.00 37.28 174 PRO A O 1
ATOM 1416 N N . GLY A 1 175 ? -21.227 17.171 42.823 1.00 38.34 175 GLY A N 1
ATOM 1417 C CA . GLY A 1 175 ? -19.821 17.299 42.419 1.00 38.34 175 GLY A CA 1
ATOM 1418 C C . GLY A 1 175 ? -19.381 16.542 41.162 1.00 38.34 175 GLY A C 1
ATOM 1419 O O . GLY A 1 175 ? -18.208 16.627 40.816 1.00 38.34 175 GLY A O 1
ATOM 1420 N N . PHE A 1 176 ? -20.269 15.843 40.445 1.00 33.69 176 PHE A N 1
ATOM 1421 C CA . PHE A 1 176 ? -19.953 15.339 39.099 1.00 33.69 176 PHE A CA 1
ATOM 1422 C C . PHE A 1 176 ? -20.544 16.278 38.041 1.00 33.69 176 PHE A 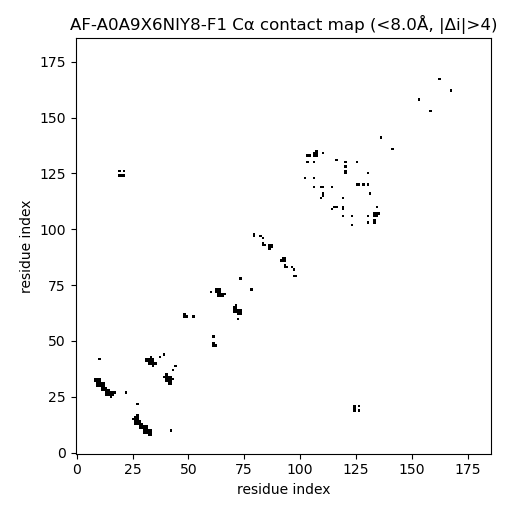C 1
ATOM 1424 O O . PHE A 1 176 ? -21.708 16.162 37.663 1.00 33.69 176 PHE A O 1
ATOM 1431 N N . THR A 1 177 ? -19.750 17.239 37.572 1.00 30.58 177 THR A N 1
ATOM 1432 C CA . THR A 1 177 ? -20.082 18.019 36.378 1.00 30.58 177 THR A CA 1
ATOM 1433 C C . THR A 1 177 ? -19.892 17.133 35.149 1.00 30.58 177 THR A C 1
ATOM 1435 O O . THR A 1 177 ? -18.792 16.669 34.854 1.00 30.58 177 THR A O 1
ATOM 1438 N N . PHE A 1 178 ? -20.976 16.875 34.418 1.00 32.41 178 PHE A N 1
ATOM 1439 C CA . PHE A 1 178 ? -20.896 16.325 33.069 1.00 32.41 178 PHE A CA 1
ATOM 1440 C C . PHE A 1 178 ? -20.364 17.442 32.164 1.00 32.41 178 PHE A C 1
ATOM 1442 O O . PHE A 1 178 ? -21.120 18.259 31.645 1.00 32.41 178 PHE A O 1
ATOM 1449 N N . GLY A 1 179 ? -19.042 17.545 32.053 1.00 30.86 179 GLY A N 1
ATOM 1450 C CA . GLY A 1 179 ? -18.409 18.422 31.080 1.00 30.86 179 GLY A CA 1
ATOM 1451 C C . GLY A 1 179 ? -18.541 17.800 29.698 1.00 30.86 179 GLY A C 1
ATOM 1452 O O . GLY A 1 179 ? -17.694 17.002 29.302 1.00 30.86 179 GLY A O 1
ATOM 1453 N N . ILE A 1 180 ? -19.587 18.164 28.952 1.00 35.28 180 ILE A N 1
ATOM 1454 C CA . ILE A 1 180 ? -19.457 18.214 27.495 1.00 35.28 180 ILE A CA 1
ATOM 1455 C C . ILE A 1 180 ? -18.482 19.364 27.262 1.00 35.28 180 ILE A C 1
ATOM 1457 O O . ILE A 1 180 ? -18.870 20.528 27.252 1.00 35.28 180 ILE A O 1
ATOM 1461 N N . ASN A 1 181 ? -17.189 19.050 27.200 1.00 35.75 181 ASN A N 1
ATOM 1462 C CA . ASN A 1 181 ? -16.238 20.004 26.667 1.00 35.75 181 ASN A CA 1
ATOM 1463 C C . ASN A 1 181 ? -16.587 20.135 25.187 1.00 35.75 181 ASN A C 1
ATOM 1465 O O . ASN A 1 181 ? -16.201 19.288 24.380 1.00 35.75 181 ASN A O 1
ATOM 1469 N N . ASP A 1 182 ? -17.335 21.184 24.853 1.00 36.88 182 ASP A N 1
ATOM 1470 C CA . ASP A 1 182 ? -17.300 21.777 23.526 1.00 36.88 182 ASP A CA 1
ATOM 1471 C C . ASP A 1 182 ? -15.841 22.164 23.269 1.00 36.88 182 ASP A C 1
ATOM 1473 O O . ASP A 1 182 ? -15.371 23.238 23.644 1.00 36.88 182 ASP A O 1
ATOM 1477 N N . ALA A 1 183 ? -15.090 21.241 22.669 1.00 37.19 183 ALA A N 1
ATOM 1478 C CA . ALA A 1 183 ? -13.775 21.501 22.112 1.00 37.19 183 ALA A CA 1
ATOM 1479 C C . ALA A 1 183 ? -13.959 22.327 20.832 1.00 37.19 183 ALA A C 1
ATOM 1481 O O . ALA A 1 183 ? -13.792 21.825 19.728 1.00 37.19 183 ALA A O 1
ATOM 1482 N N . ASN A 1 184 ? -14.418 23.564 21.005 1.00 35.84 184 ASN A N 1
ATOM 1483 C CA . ASN A 1 184 ? -14.377 24.656 20.044 1.00 35.84 184 ASN A CA 1
ATOM 1484 C C . ASN A 1 184 ? -14.690 25.951 20.798 1.00 35.84 184 ASN A C 1
ATOM 1486 O O . ASN A 1 184 ? -15.804 26.471 20.735 1.00 35.84 184 ASN A O 1
ATOM 1490 N N . LYS A 1 185 ? -13.691 26.458 21.519 1.00 32.91 185 LYS A N 1
ATOM 1491 C CA . LYS A 1 185 ? -13.486 27.889 21.746 1.00 32.91 185 LYS A CA 1
ATOM 1492 C C . LYS A 1 185 ? -12.024 28.110 22.130 1.00 32.91 185 LYS A C 1
ATOM 1494 O O . LYS A 1 185 ? -11.559 27.525 23.102 1.00 32.91 185 LYS A O 1
ATOM 1499 N N . GLU A 1 186 ? -11.413 28.982 21.328 1.00 32.75 186 GLU A N 1
ATOM 1500 C CA . GLU A 1 186 ? -10.031 29.498 21.324 1.00 32.75 186 GLU A CA 1
ATOM 1501 C C . GLU A 1 186 ? -8.980 28.649 20.597 1.00 32.75 186 GLU A C 1
ATOM 1503 O O . GLU A 1 186 ? -8.574 27.575 21.091 1.00 32.75 186 GLU A O 1
#